Protein AF-A0A7I8WZH5-F1 (afdb_monomer_lite)

pLDDT: mean 78.17, std 16.57, range [27.33, 94.88]

Sequence (295 aa):
MSTPSTAEFYSSIATFLQCLNLTTKFEGQVPNEFQIITHAQGNDGGFIRYTYNPSEKNVTHEKLDFVDKQTGLENYRFHLALEEDKLLVGVSGYKDEEICPVFNKAFEKKYCVAQSFSEILGLDLVIIGCHVPYVIPFKLNGTKLTGYALKTENQFNCESNLAVFGDKIVFKNKGEDVCKEINWAVDHVWKASECAKDDKFKLNSKNVLLFPLNYILLRFSVERCKPPGPEVTDYLNNTYINYLYNPNASSENVTMATIQDESPNWALIGGGIGGALVLLLLLIGLAIFLIRRYK

Secondary structure (DSSP, 8-state):
-PPPPHHHHHHHHHHHHHHHTGGGGB-SS---EEEEEEEEE-TTS-EEEEEEETTTTEEEEEEE-SB-TTS--SEEEEEEEEETTEEEEEEEEEETTEEEEEBTBB--GGG-EETEEEEEETTEEEEEETT-SEEEEEETTS-BPPPEE-SSS-SS-TT-EEEEETTEEEEE-TT--S-EEEEHHHHS----EEPPTT--B---TTSEEEEEHHHHHHHH--TTSPPPPTT-HHHHHT-EEEEE--TT-----------------HHHHHHHHHHHHHHHHHHHHHHHHHHHH--

Structure (mmCIF, N/CA/C/O backbone):
data_AF-A0A7I8WZH5-F1
#
_entry.id   AF-A0A7I8WZH5-F1
#
loop_
_atom_site.group_PDB
_atom_site.id
_atom_site.type_symbol
_atom_site.label_atom_id
_atom_site.label_alt_id
_atom_site.label_comp_id
_atom_site.label_asy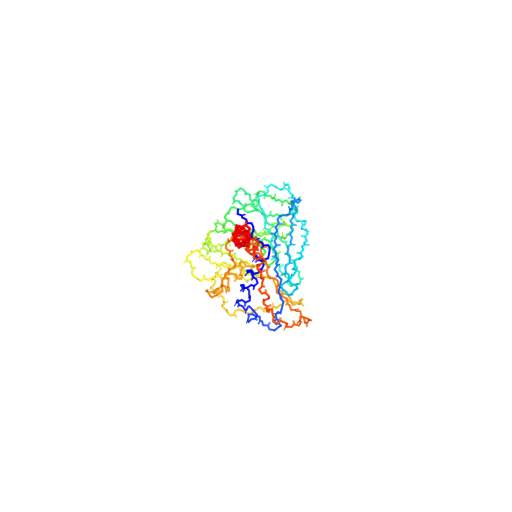m_id
_atom_site.label_entity_id
_atom_site.label_seq_id
_atom_site.pdbx_PDB_ins_code
_atom_site.Cartn_x
_atom_site.Cartn_y
_atom_site.Cartn_z
_atom_site.occupancy
_atom_site.B_iso_or_equiv
_atom_site.auth_seq_id
_atom_site.auth_comp_id
_atom_site.auth_asym_id
_atom_site.auth_atom_id
_atom_site.pdbx_PDB_model_num
ATOM 1 N N . MET A 1 1 ? 6.787 20.296 -12.061 1.00 32.28 1 MET A N 1
ATOM 2 C CA . MET A 1 1 ? 7.355 20.326 -10.697 1.00 32.28 1 MET A CA 1
ATOM 3 C C . MET A 1 1 ? 8.594 19.456 -10.710 1.00 32.28 1 MET A C 1
ATOM 5 O O . MET A 1 1 ? 8.570 18.421 -11.363 1.00 32.28 1 MET A O 1
ATOM 9 N N . SER A 1 2 ? 9.693 19.926 -10.128 1.00 30.08 2 SER A N 1
ATOM 10 C CA . SER A 1 2 ? 10.929 19.152 -10.006 1.00 30.08 2 SER A CA 1
ATOM 11 C C . SER A 1 2 ? 10.694 17.984 -9.056 1.00 30.08 2 SER A C 1
ATOM 13 O O . SER A 1 2 ? 10.245 18.196 -7.936 1.00 30.08 2 SER A O 1
ATOM 15 N N . THR A 1 3 ? 10.971 16.765 -9.511 1.00 42.78 3 THR A N 1
ATOM 16 C CA . THR A 1 3 ? 10.984 15.574 -8.660 1.00 42.78 3 THR A CA 1
ATOM 17 C C . THR A 1 3 ? 11.947 15.825 -7.492 1.00 42.78 3 THR A C 1
ATOM 19 O O . THR A 1 3 ? 13.080 16.232 -7.769 1.00 42.78 3 THR A O 1
ATOM 22 N N . PRO A 1 4 ? 11.548 15.628 -6.219 1.00 49.03 4 PRO A N 1
ATOM 23 C CA . PRO A 1 4 ? 12.490 15.694 -5.104 1.00 49.03 4 PRO A CA 1
ATOM 24 C C . PRO A 1 4 ? 13.660 14.749 -5.376 1.00 49.03 4 PRO A C 1
ATOM 26 O O . PRO A 1 4 ? 13.481 13.704 -6.017 1.00 49.03 4 PRO A O 1
ATOM 29 N N . SER A 1 5 ? 14.862 15.101 -4.917 1.00 67.00 5 SER A N 1
ATOM 30 C CA . SER A 1 5 ? 15.985 14.182 -5.067 1.00 67.00 5 SER A CA 1
ATOM 31 C C . SER A 1 5 ? 15.635 12.863 -4.371 1.00 67.00 5 SER A C 1
ATOM 33 O O . SER A 1 5 ? 14.996 12.838 -3.316 1.00 67.00 5 SER A O 1
ATOM 35 N N . THR A 1 6 ? 16.043 11.740 -4.961 1.00 71.81 6 THR A N 1
ATOM 36 C CA . THR A 1 6 ? 15.794 10.401 -4.407 1.00 71.81 6 THR A CA 1
ATOM 37 C C . THR A 1 6 ? 16.195 10.314 -2.925 1.00 71.81 6 THR A C 1
ATOM 39 O O . THR A 1 6 ? 15.526 9.653 -2.134 1.00 71.81 6 THR A O 1
ATOM 42 N N . ALA A 1 7 ? 17.251 11.037 -2.534 1.00 73.88 7 ALA A N 1
ATOM 43 C CA . ALA A 1 7 ? 17.713 11.146 -1.156 1.00 73.88 7 ALA A CA 1
ATOM 44 C C . ALA A 1 7 ? 16.724 11.893 -0.240 1.00 73.88 7 ALA A C 1
ATOM 46 O O . ALA A 1 7 ? 16.388 11.379 0.826 1.00 73.88 7 ALA A O 1
ATOM 47 N N . GLU A 1 8 ? 16.225 13.066 -0.643 1.00 78.88 8 GLU A N 1
ATOM 48 C CA . GLU A 1 8 ? 15.246 13.840 0.138 1.00 78.88 8 GLU A CA 1
ATOM 49 C C . GLU A 1 8 ? 13.941 13.066 0.339 1.00 78.88 8 GLU A C 1
ATOM 51 O O . GLU A 1 8 ? 13.408 13.028 1.450 1.00 78.88 8 GLU A O 1
ATOM 56 N N . PHE A 1 9 ? 13.458 12.397 -0.713 1.00 79.94 9 PHE A N 1
ATOM 57 C CA . PHE A 1 9 ? 12.239 11.593 -0.659 1.00 79.94 9 PHE A CA 1
ATOM 58 C C . PHE A 1 9 ? 12.334 10.474 0.391 1.00 79.94 9 PHE A C 1
ATOM 60 O O . PHE A 1 9 ? 11.509 10.403 1.308 1.00 79.94 9 PHE A O 1
ATOM 67 N N . TYR A 1 10 ? 13.366 9.626 0.309 1.00 84.19 10 TYR A N 1
ATOM 68 C CA . TYR A 1 10 ? 13.529 8.516 1.252 1.00 84.19 10 TYR A CA 1
ATOM 69 C C . TYR A 1 10 ? 13.878 8.988 2.666 1.00 84.19 10 TYR A C 1
ATOM 71 O O . TYR A 1 10 ? 13.378 8.419 3.638 1.00 84.19 10 TYR A O 1
ATOM 79 N N . SER A 1 11 ? 14.679 10.050 2.795 1.00 84.69 11 SER A N 1
ATOM 80 C CA . SER A 1 11 ? 15.028 10.646 4.089 1.00 84.69 11 SER A CA 1
ATOM 81 C C . SER A 1 11 ? 13.793 11.174 4.828 1.00 84.69 11 SER A C 1
ATOM 83 O O . SER A 1 11 ? 13.619 10.927 6.026 1.00 84.69 11 SER A O 1
ATOM 85 N N . SER A 1 12 ? 12.881 11.833 4.105 1.00 86.25 12 SER A N 1
ATOM 86 C CA . SER A 1 12 ? 11.638 12.361 4.669 1.00 86.25 12 SER A CA 1
ATOM 87 C C . SER A 1 12 ? 10.733 11.250 5.216 1.00 86.25 12 SER A C 1
ATOM 89 O O . SER A 1 12 ? 10.262 11.337 6.353 1.00 86.25 12 SER A O 1
ATOM 91 N N . ILE A 1 13 ? 10.556 10.161 4.459 1.00 88.25 13 ILE A N 1
ATOM 92 C CA . ILE A 1 13 ? 9.764 9.003 4.900 1.00 88.25 13 ILE A CA 1
ATOM 93 C C . ILE A 1 13 ? 10.424 8.312 6.098 1.00 88.25 13 ILE A C 1
ATOM 95 O O . ILE A 1 13 ? 9.743 8.014 7.079 1.00 88.25 13 ILE A O 1
ATOM 99 N N . ALA A 1 14 ? 11.740 8.082 6.060 1.00 88.94 14 ALA A N 1
ATOM 100 C CA . ALA A 1 14 ? 12.456 7.441 7.162 1.00 88.94 14 ALA A CA 1
ATOM 101 C C . ALA A 1 14 ? 12.321 8.241 8.469 1.00 88.94 14 ALA A C 1
ATOM 103 O O . ALA A 1 14 ? 11.991 7.670 9.509 1.00 88.94 14 ALA A O 1
ATOM 104 N N . THR A 1 15 ? 12.486 9.565 8.397 1.00 88.94 15 THR A N 1
ATOM 105 C CA . THR A 1 15 ? 12.314 10.474 9.542 1.00 88.94 15 THR A CA 1
ATOM 106 C C . THR A 1 15 ? 10.898 10.387 10.115 1.00 88.94 15 THR A C 1
ATOM 108 O O . THR A 1 15 ? 10.715 10.302 11.332 1.00 88.94 15 THR A O 1
ATOM 111 N N . PHE A 1 16 ? 9.884 10.363 9.247 1.00 90.44 16 PHE A N 1
ATOM 112 C CA . PHE A 1 16 ? 8.490 10.228 9.661 1.00 90.44 16 PHE A CA 1
ATOM 113 C C . PHE A 1 16 ? 8.231 8.899 10.388 1.00 90.44 16 PHE A C 1
ATOM 115 O O . PHE A 1 16 ? 7.697 8.900 11.498 1.00 90.44 16 PHE A O 1
ATOM 122 N N . LEU A 1 17 ? 8.659 7.770 9.814 1.00 90.56 17 LEU A N 1
ATOM 123 C CA . LEU A 1 17 ? 8.451 6.438 10.398 1.00 90.56 17 LEU A CA 1
ATOM 124 C C . LEU A 1 17 ? 9.164 6.263 11.744 1.00 90.56 17 LEU A C 1
ATOM 126 O O . LEU A 1 17 ? 8.606 5.662 12.663 1.00 90.56 17 LEU A O 1
ATOM 130 N N . GLN A 1 18 ? 10.372 6.815 11.880 1.00 89.25 18 GLN A N 1
ATOM 131 C CA . GLN A 1 18 ? 11.101 6.830 13.149 1.00 89.25 18 GLN A CA 1
ATOM 132 C C . GLN A 1 18 ? 10.356 7.640 14.216 1.00 89.25 18 GLN A C 1
ATOM 134 O O . GLN A 1 18 ? 10.234 7.183 15.351 1.00 89.25 18 GLN A O 1
ATOM 139 N N . CYS A 1 19 ? 9.804 8.803 13.851 1.00 91.31 19 CYS A N 1
ATOM 140 C CA . CYS A 1 19 ? 9.015 9.627 14.768 1.00 91.31 19 CYS A CA 1
ATOM 141 C C . CYS A 1 19 ? 7.756 8.905 15.270 1.00 91.31 19 CYS A C 1
ATOM 143 O O . CYS A 1 19 ? 7.446 8.971 16.460 1.00 91.31 19 CYS A O 1
ATOM 145 N N . LEU A 1 20 ? 7.052 8.184 14.387 1.00 89.50 20 LEU A N 1
ATOM 146 C CA . LEU A 1 20 ? 5.857 7.417 14.760 1.00 89.50 20 LEU A CA 1
ATOM 147 C C . LEU A 1 20 ? 6.146 6.294 15.764 1.00 89.50 20 LEU A C 1
ATOM 149 O O . LEU A 1 20 ? 5.248 5.892 16.503 1.00 89.50 20 LEU A O 1
ATOM 153 N N . ASN A 1 21 ? 7.375 5.769 15.772 1.00 86.00 21 ASN A N 1
ATOM 154 C CA . ASN A 1 21 ? 7.804 4.659 16.617 1.00 86.00 21 ASN A CA 1
ATOM 155 C C . ASN A 1 21 ? 6.825 3.463 16.593 1.00 86.00 21 ASN A C 1
ATOM 157 O O . ASN A 1 21 ? 6.368 2.960 17.630 1.00 86.00 21 ASN A O 1
ATOM 161 N N . LEU A 1 22 ? 6.505 2.997 15.377 1.00 87.56 22 LEU A N 1
ATOM 162 C CA . LEU A 1 22 ? 5.563 1.892 15.155 1.00 87.56 22 LEU A CA 1
ATOM 163 C C . LEU A 1 22 ? 6.000 0.574 15.809 1.00 87.56 22 LEU A C 1
ATOM 165 O O . LEU A 1 22 ? 5.157 -0.293 16.002 1.00 87.56 22 LEU A O 1
ATOM 169 N N . THR A 1 23 ? 7.266 0.432 16.224 1.00 82.00 23 THR A N 1
ATOM 170 C CA . THR A 1 23 ? 7.772 -0.743 16.964 1.00 82.00 23 THR A CA 1
ATOM 171 C C . THR A 1 23 ? 6.903 -1.084 18.185 1.00 82.00 23 THR A C 1
ATOM 173 O O . THR A 1 23 ? 6.644 -2.250 18.472 1.00 82.00 23 THR A O 1
ATOM 176 N N . THR A 1 24 ? 6.342 -0.065 18.844 1.00 84.19 24 THR A N 1
ATOM 177 C CA . THR A 1 24 ? 5.445 -0.210 20.003 1.00 84.19 24 THR A CA 1
ATOM 178 C C . THR A 1 24 ? 4.069 -0.790 19.660 1.00 84.19 24 THR A C 1
ATOM 180 O O . THR A 1 24 ? 3.312 -1.162 20.561 1.00 84.19 24 THR A O 1
ATOM 183 N N . LYS A 1 25 ? 3.714 -0.861 18.374 1.00 88.56 25 LYS A N 1
ATOM 184 C CA . LYS A 1 25 ? 2.461 -1.425 17.855 1.00 88.56 25 LYS A CA 1
ATOM 185 C C . LYS A 1 25 ? 2.614 -2.876 17.405 1.00 88.56 25 LYS A C 1
ATOM 187 O O . LYS A 1 25 ? 1.634 -3.460 16.965 1.00 88.56 25 LYS A O 1
ATOM 192 N N . PHE A 1 26 ? 3.788 -3.484 17.550 1.00 89.38 26 PHE A N 1
ATOM 193 C CA . PHE A 1 26 ? 3.964 -4.912 17.297 1.00 89.38 26 PHE A CA 1
ATOM 194 C C . PHE A 1 26 ? 3.854 -5.714 18.591 1.00 89.38 26 PHE A C 1
ATOM 196 O O . PHE A 1 26 ? 4.178 -5.225 19.675 1.00 89.38 26 PHE A O 1
ATOM 203 N N . GLU A 1 27 ? 3.380 -6.948 18.478 1.00 87.88 27 GLU A N 1
ATOM 204 C CA . GLU A 1 27 ? 3.399 -7.919 19.568 1.00 87.88 27 GLU A CA 1
ATOM 205 C C . GLU A 1 27 ? 4.167 -9.179 19.158 1.00 87.88 27 GLU A C 1
ATOM 207 O O . GLU A 1 27 ? 4.169 -9.578 17.994 1.00 87.88 27 GLU A O 1
ATOM 212 N N . GLY A 1 28 ? 4.835 -9.812 20.123 1.00 86.19 28 GLY A N 1
ATOM 213 C CA . GLY A 1 28 ? 5.755 -10.914 19.847 1.00 86.19 28 GLY A CA 1
ATOM 214 C C . GLY A 1 28 ? 7.114 -10.410 19.356 1.00 86.19 28 GLY A C 1
ATOM 215 O O . GLY A 1 28 ? 7.759 -9.615 20.040 1.00 86.19 28 GLY A O 1
ATOM 216 N N . GLN A 1 29 ? 7.572 -10.902 18.202 1.00 83.31 29 GLN A N 1
ATOM 217 C CA . GLN A 1 29 ? 8.842 -10.476 17.608 1.00 83.31 29 GLN A CA 1
ATOM 218 C C . GLN A 1 29 ? 8.691 -9.082 16.991 1.00 83.31 29 GLN A C 1
ATOM 220 O O . GLN A 1 29 ? 7.979 -8.897 16.006 1.00 83.31 29 GLN A O 1
ATOM 225 N N . VAL A 1 30 ? 9.357 -8.097 17.592 1.00 85.69 30 VAL A N 1
ATOM 226 C CA . VAL A 1 30 ? 9.328 -6.707 17.127 1.00 85.69 30 VAL A CA 1
ATOM 227 C C . VAL A 1 30 ? 10.289 -6.553 15.943 1.00 85.69 30 VAL A C 1
ATOM 229 O O . VAL A 1 30 ? 11.461 -6.908 16.091 1.00 85.69 30 VAL A O 1
ATOM 232 N N . PRO A 1 31 ? 9.842 -6.025 14.787 1.00 87.38 31 PRO A N 1
ATOM 233 C CA . PRO A 1 31 ? 10.725 -5.781 13.654 1.00 87.38 31 PRO A CA 1
ATOM 234 C C . PRO A 1 31 ? 11.790 -4.740 14.013 1.00 87.38 31 PRO A C 1
ATOM 236 O O . PRO A 1 31 ? 11.511 -3.752 14.696 1.00 87.38 31 PRO A O 1
ATOM 239 N N . ASN A 1 32 ? 13.008 -4.962 13.530 1.00 86.88 32 ASN A N 1
ATOM 240 C CA . ASN A 1 32 ? 14.162 -4.082 13.733 1.00 86.88 32 ASN A CA 1
ATOM 241 C C . ASN A 1 32 ? 14.675 -3.461 12.425 1.00 86.88 32 ASN A C 1
ATOM 243 O O . ASN A 1 32 ? 15.581 -2.634 12.462 1.00 86.88 32 ASN A O 1
ATOM 247 N N . GLU A 1 33 ? 14.079 -3.817 11.288 1.00 88.38 33 GLU A N 1
ATOM 248 C CA . GLU A 1 33 ? 14.412 -3.290 9.970 1.00 88.38 33 GLU A CA 1
ATOM 249 C C . GLU A 1 33 ? 13.122 -2.942 9.211 1.00 88.38 33 GLU A C 1
ATOM 251 O O . GLU A 1 33 ? 12.050 -3.506 9.455 1.00 88.38 33 GLU A O 1
ATOM 256 N N . PHE A 1 34 ? 13.208 -1.987 8.287 1.00 91.75 34 PHE A N 1
ATOM 257 C CA . PHE A 1 34 ? 12.148 -1.734 7.319 1.00 91.75 34 PHE A CA 1
ATOM 258 C C . PHE A 1 34 ? 12.737 -1.341 5.972 1.00 91.75 34 PHE A C 1
ATOM 260 O O . PHE A 1 34 ? 13.837 -0.810 5.912 1.00 91.75 34 PHE A O 1
ATOM 267 N N . GLN A 1 35 ? 11.991 -1.555 4.898 1.00 93.00 35 GLN A N 1
ATOM 268 C CA . GLN A 1 35 ? 12.338 -1.109 3.553 1.00 93.00 35 GLN A CA 1
ATOM 269 C C . GLN A 1 35 ? 11.220 -0.239 2.987 1.00 93.00 35 GLN A C 1
ATOM 271 O O . GLN A 1 35 ? 10.044 -0.436 3.305 1.00 93.00 35 GLN A O 1
ATOM 276 N N . ILE A 1 36 ? 11.588 0.717 2.136 1.00 92.00 36 ILE A N 1
ATOM 277 C CA . ILE A 1 36 ? 10.633 1.558 1.409 1.00 92.00 36 ILE A CA 1
ATOM 278 C C . ILE A 1 36 ? 10.582 1.064 -0.030 1.00 92.00 36 ILE A C 1
ATOM 280 O O . ILE A 1 36 ? 11.605 1.053 -0.710 1.00 92.00 36 ILE A O 1
ATOM 284 N N . ILE A 1 37 ? 9.397 0.677 -0.486 1.00 91.25 37 ILE A N 1
ATOM 285 C CA . ILE A 1 37 ? 9.146 0.189 -1.839 1.00 91.25 37 ILE A CA 1
ATOM 286 C C . ILE A 1 37 ? 8.312 1.236 -2.567 1.00 91.25 37 ILE A C 1
ATOM 288 O O . ILE A 1 37 ? 7.225 1.577 -2.108 1.00 91.25 37 ILE A O 1
ATOM 292 N N . THR A 1 38 ? 8.795 1.741 -3.697 1.00 88.00 38 THR A N 1
ATOM 293 C CA . THR A 1 38 ? 8.053 2.688 -4.543 1.00 88.00 38 THR A CA 1
ATOM 294 C C . THR A 1 38 ? 8.202 2.340 -6.020 1.00 88.00 38 THR A C 1
ATOM 296 O O . THR A 1 38 ? 9.042 1.518 -6.391 1.00 88.00 38 THR A O 1
ATOM 299 N N . HIS A 1 39 ? 7.382 2.950 -6.872 1.00 83.56 39 HIS A N 1
ATOM 300 C CA . HIS A 1 39 ? 7.324 2.641 -8.297 1.00 83.56 39 HIS A CA 1
ATOM 301 C C . HIS A 1 39 ? 7.347 3.916 -9.133 1.00 83.56 39 HIS A C 1
ATOM 303 O O . HIS A 1 39 ? 6.695 4.900 -8.789 1.00 83.56 39 HIS A O 1
ATOM 309 N N . ALA A 1 40 ? 8.067 3.884 -10.253 1.00 77.44 40 ALA A N 1
ATOM 310 C CA . ALA A 1 40 ? 8.042 4.955 -11.243 1.00 77.44 40 ALA A CA 1
ATOM 311 C C . ALA A 1 40 ? 8.162 4.403 -12.667 1.00 77.44 40 ALA A C 1
ATOM 313 O O . ALA A 1 40 ? 8.584 3.264 -12.881 1.00 77.44 40 ALA A O 1
ATOM 314 N N . GLN A 1 41 ? 7.810 5.226 -13.651 1.00 72.88 41 GLN A N 1
ATOM 315 C CA . GLN A 1 41 ? 8.081 4.934 -15.053 1.00 72.88 41 GLN A CA 1
ATOM 316 C C . GLN A 1 41 ? 9.557 5.228 -15.368 1.00 72.88 41 GLN A C 1
ATOM 318 O O . GLN A 1 41 ? 10.071 6.294 -15.036 1.00 72.88 41 GLN A O 1
ATOM 323 N N . GLY A 1 42 ? 10.245 4.274 -15.992 1.00 67.81 42 GLY A N 1
ATOM 324 C CA . GLY A 1 42 ? 11.624 4.408 -16.454 1.00 67.81 42 GLY A CA 1
ATOM 325 C C . GLY A 1 42 ? 11.738 5.015 -17.857 1.00 67.81 42 GLY A C 1
ATOM 326 O O . GLY A 1 42 ? 10.756 5.143 -18.587 1.00 67.81 42 GLY A O 1
ATOM 327 N N . ASN A 1 43 ? 12.971 5.332 -18.268 1.00 60.72 43 ASN A N 1
ATOM 328 C CA . ASN A 1 43 ? 13.276 5.997 -19.548 1.00 60.72 43 ASN A CA 1
ATOM 329 C C . ASN A 1 43 ? 12.914 5.177 -20.792 1.00 60.72 43 ASN A C 1
ATOM 331 O O . ASN A 1 43 ? 12.632 5.740 -21.845 1.00 60.72 43 ASN A O 1
ATOM 335 N N . ASP A 1 44 ? 12.946 3.850 -20.695 1.00 66.44 44 ASP A N 1
ATOM 336 C CA . ASP A 1 44 ? 12.515 2.978 -21.784 1.00 66.44 44 ASP A CA 1
ATOM 337 C C . ASP A 1 44 ? 10.995 2.782 -21.793 1.00 66.44 44 ASP A C 1
ATOM 339 O O . ASP A 1 44 ? 10.493 2.103 -22.677 1.00 66.44 44 ASP A O 1
ATOM 343 N N . GLY A 1 45 ? 10.253 3.361 -20.847 1.00 65.12 45 GLY A N 1
ATOM 344 C CA . GLY A 1 45 ? 8.811 3.209 -20.680 1.00 65.12 45 GLY A CA 1
ATOM 345 C C . GLY A 1 45 ? 8.396 1.965 -19.891 1.00 65.12 45 GLY A C 1
ATOM 346 O O . GLY A 1 45 ? 7.202 1.706 -19.789 1.00 65.12 45 GLY A O 1
ATOM 347 N N . GLY A 1 46 ? 9.343 1.161 -19.390 1.00 72.12 46 GLY A N 1
ATOM 348 C CA . GLY A 1 46 ? 9.053 0.097 -18.424 1.00 72.12 46 GLY A CA 1
ATOM 349 C C . GLY A 1 46 ? 8.871 0.666 -17.015 1.00 72.12 46 GLY A C 1
ATOM 350 O O . GLY A 1 46 ? 9.342 1.764 -16.728 1.00 72.12 46 GLY A O 1
ATOM 351 N N . PHE A 1 47 ? 8.207 -0.066 -16.123 1.00 77.56 47 PHE A N 1
ATOM 352 C CA . PHE A 1 47 ? 8.061 0.361 -14.729 1.00 77.56 47 PHE A CA 1
ATOM 353 C C . PHE A 1 47 ? 9.219 -0.156 -13.893 1.00 77.56 47 PHE A C 1
ATOM 355 O O . PHE A 1 47 ? 9.685 -1.274 -14.095 1.00 77.56 47 PHE A O 1
ATOM 362 N N . ILE A 1 48 ? 9.693 0.667 -12.966 1.00 77.31 48 ILE A N 1
ATOM 363 C CA . ILE A 1 48 ? 10.810 0.344 -12.091 1.00 77.31 48 ILE A CA 1
ATOM 364 C C . ILE A 1 48 ? 10.305 0.361 -10.655 1.00 77.31 48 ILE A C 1
ATOM 366 O O . ILE A 1 48 ? 9.780 1.376 -10.194 1.00 77.31 48 ILE A O 1
ATOM 370 N N . ARG A 1 49 ? 10.471 -0.764 -9.954 1.00 85.31 49 ARG A N 1
ATOM 371 C CA . ARG A 1 49 ? 10.310 -0.839 -8.503 1.00 85.31 49 ARG A CA 1
ATOM 372 C C . ARG A 1 49 ? 11.634 -0.474 -7.863 1.00 85.31 49 ARG A C 1
ATOM 374 O O . ARG A 1 49 ? 12.637 -1.134 -8.118 1.00 85.31 49 ARG A O 1
ATOM 381 N N . TYR A 1 50 ? 11.626 0.551 -7.027 1.00 85.56 50 TYR A N 1
ATOM 382 C CA . TYR A 1 50 ? 12.762 0.942 -6.207 1.00 85.56 50 TYR A CA 1
ATOM 383 C C . TYR A 1 50 ? 12.556 0.428 -4.791 1.00 85.56 50 TYR A C 1
ATOM 385 O O . TYR A 1 50 ? 11.457 0.532 -4.249 1.00 85.56 50 TYR A O 1
ATOM 393 N N . THR A 1 51 ? 13.607 -0.129 -4.199 1.00 89.31 51 THR A N 1
ATOM 394 C CA . THR A 1 51 ? 13.616 -0.554 -2.798 1.00 89.31 51 THR A CA 1
ATOM 395 C C . THR A 1 51 ? 14.769 0.129 -2.086 1.00 89.31 51 THR A C 1
ATOM 397 O O . THR A 1 51 ? 15.928 -0.074 -2.440 1.00 89.31 51 THR A O 1
ATOM 400 N N . TYR A 1 52 ? 14.452 0.957 -1.098 1.00 88.50 52 TYR A N 1
ATOM 401 C CA . TYR A 1 52 ? 15.438 1.601 -0.239 1.00 88.50 52 TYR A CA 1
ATOM 402 C C . TYR A 1 52 ? 15.599 0.811 1.058 1.00 88.50 52 TYR A C 1
ATOM 404 O O . TYR A 1 52 ? 14.606 0.575 1.756 1.00 88.50 52 TYR A O 1
ATOM 412 N N . ASN A 1 53 ? 16.842 0.443 1.382 1.00 86.62 53 ASN A N 1
ATOM 413 C CA . ASN A 1 53 ? 17.221 -0.093 2.685 1.00 86.62 53 ASN A CA 1
ATOM 414 C C . ASN A 1 53 ? 17.812 1.047 3.545 1.00 86.62 53 ASN A C 1
ATOM 416 O O . ASN A 1 53 ? 18.920 1.508 3.266 1.00 86.62 53 ASN A O 1
ATOM 420 N N . PRO A 1 54 ? 17.114 1.508 4.598 1.00 82.25 54 PRO A N 1
ATOM 421 C CA . PRO A 1 54 ? 17.605 2.539 5.507 1.00 82.25 54 PRO A CA 1
ATOM 422 C C . PRO A 1 54 ? 18.848 2.133 6.304 1.00 82.25 54 PRO A C 1
ATOM 424 O O . PRO A 1 54 ? 19.648 3.007 6.635 1.00 82.25 54 PRO A O 1
ATOM 427 N N . SER A 1 55 ? 19.014 0.844 6.613 1.00 82.06 55 SER A N 1
ATOM 428 C CA . SER A 1 55 ? 20.161 0.325 7.367 1.00 82.06 55 SER A CA 1
ATOM 429 C C . SER A 1 55 ? 21.429 0.359 6.516 1.00 82.06 55 SER A C 1
ATOM 431 O O . SER A 1 55 ? 22.458 0.869 6.948 1.00 82.06 55 SER A O 1
ATOM 433 N N . GLU A 1 56 ? 21.338 -0.115 5.272 1.00 82.62 56 GLU A N 1
ATOM 434 C CA . GLU A 1 56 ? 22.462 -0.127 4.322 1.00 82.62 56 GLU A CA 1
ATOM 435 C C . GLU A 1 56 ? 22.627 1.198 3.558 1.00 82.62 56 GLU A C 1
ATOM 437 O O . GLU A 1 56 ? 23.617 1.392 2.853 1.00 82.62 56 GLU A O 1
ATOM 442 N N . LYS A 1 57 ? 21.656 2.114 3.683 1.00 83.75 57 LYS A N 1
ATOM 443 C CA . LYS A 1 57 ? 21.565 3.393 2.957 1.00 83.75 57 LYS A CA 1
ATOM 444 C C . LYS A 1 57 ? 21.739 3.234 1.445 1.00 83.75 57 LYS A C 1
ATOM 446 O O . LYS A 1 57 ? 22.372 4.062 0.790 1.00 83.75 57 LYS A O 1
ATOM 451 N N . ASN A 1 58 ? 21.171 2.172 0.882 1.00 84.94 58 ASN A N 1
ATOM 452 C CA . ASN A 1 58 ? 21.249 1.874 -0.542 1.00 84.94 58 ASN A CA 1
ATOM 453 C C . ASN A 1 58 ? 19.855 1.791 -1.177 1.00 84.94 58 ASN A C 1
ATOM 455 O O . ASN A 1 58 ? 18.841 1.582 -0.511 1.00 84.94 58 ASN A O 1
ATOM 459 N N . VAL A 1 59 ? 19.814 1.997 -2.493 1.00 85.56 59 VAL A N 1
ATOM 460 C CA . VAL A 1 59 ? 18.608 1.844 -3.309 1.00 85.56 59 VAL A CA 1
ATOM 461 C C . VAL A 1 59 ? 18.881 0.757 -4.332 1.00 85.56 59 VAL A C 1
ATOM 463 O O . VAL A 1 59 ? 19.782 0.887 -5.162 1.00 85.56 59 VAL A O 1
ATOM 466 N N . THR A 1 60 ? 18.082 -0.299 -4.298 1.00 88.81 60 THR A N 1
ATOM 467 C CA . THR A 1 60 ? 18.020 -1.288 -5.371 1.00 88.81 60 THR A CA 1
ATOM 468 C C . THR A 1 60 ? 16.850 -0.971 -6.289 1.00 88.81 60 THR A C 1
ATOM 470 O O . THR A 1 60 ? 15.920 -0.243 -5.927 1.00 88.81 60 THR A O 1
ATOM 473 N N . HIS A 1 61 ? 16.916 -1.478 -7.514 1.00 87.12 61 HIS A N 1
ATOM 474 C CA . HIS A 1 61 ? 15.844 -1.310 -8.475 1.00 87.12 61 HIS A CA 1
ATOM 475 C C . HIS A 1 61 ? 15.663 -2.569 -9.313 1.00 87.12 61 HIS A C 1
ATOM 477 O O . HIS A 1 61 ? 16.622 -3.278 -9.611 1.00 87.12 61 HIS A O 1
ATOM 483 N N . GLU A 1 62 ? 14.431 -2.812 -9.734 1.00 87.44 62 GLU A N 1
ATOM 484 C CA . GLU A 1 62 ? 14.093 -3.878 -10.668 1.00 87.44 62 GLU A CA 1
ATOM 485 C C . GLU A 1 62 ? 13.068 -3.389 -11.689 1.00 87.44 62 GLU A C 1
ATOM 487 O O . GLU A 1 62 ? 12.216 -2.550 -11.387 1.00 87.44 62 GLU A O 1
ATOM 492 N N . LYS A 1 63 ? 13.149 -3.917 -12.911 1.00 84.69 63 LYS A N 1
ATOM 493 C CA . LYS A 1 63 ? 12.142 -3.656 -13.939 1.00 84.69 63 LYS A CA 1
ATOM 494 C C . LYS A 1 63 ? 10.960 -4.597 -13.753 1.00 84.69 63 LYS A C 1
ATOM 496 O O . LYS A 1 63 ? 11.142 -5.804 -13.622 1.00 84.69 63 LYS A O 1
ATOM 501 N N . LEU A 1 64 ? 9.763 -4.035 -13.799 1.00 81.12 64 LEU A N 1
ATOM 502 C CA . LEU A 1 64 ? 8.502 -4.747 -13.706 1.00 81.12 64 LEU A CA 1
ATOM 503 C C . LEU A 1 64 ? 7.929 -5.009 -15.100 1.00 81.12 64 LEU A C 1
ATOM 505 O O . LEU A 1 64 ? 7.861 -4.101 -15.929 1.00 81.12 64 LEU A O 1
ATOM 509 N N . ASP A 1 65 ? 7.461 -6.236 -15.329 1.00 82.56 65 ASP A N 1
ATOM 510 C CA . ASP A 1 65 ? 6.845 -6.664 -16.591 1.00 82.56 65 ASP A CA 1
ATOM 511 C C . ASP A 1 65 ? 5.355 -7.010 -16.416 1.00 82.56 65 ASP A C 1
ATOM 513 O O . ASP A 1 65 ? 4.903 -8.128 -16.663 1.00 82.56 65 ASP A O 1
ATOM 517 N N . PHE A 1 66 ? 4.578 -6.037 -15.941 1.00 77.25 66 PHE A N 1
ATOM 518 C CA . PHE A 1 66 ? 3.157 -6.226 -15.617 1.00 77.25 66 PHE A CA 1
ATOM 519 C C . PHE A 1 66 ? 2.192 -5.467 -16.537 1.00 77.25 66 PHE A C 1
ATOM 521 O O . PHE A 1 66 ? 0.987 -5.715 -16.495 1.00 77.25 66 PHE A O 1
ATOM 528 N N . VAL A 1 67 ? 2.696 -4.561 -17.379 1.00 74.88 67 VAL A N 1
ATOM 529 C CA . VAL A 1 67 ? 1.886 -3.721 -18.275 1.00 74.88 67 VAL A CA 1
ATOM 530 C C . VAL A 1 67 ? 2.565 -3.542 -19.624 1.00 74.88 67 VAL A C 1
ATOM 532 O O . VAL A 1 67 ? 3.792 -3.498 -19.701 1.00 74.88 67 VAL A O 1
ATOM 535 N N . ASP A 1 68 ? 1.768 -3.435 -20.686 1.00 69.94 68 ASP A N 1
ATOM 536 C CA . ASP A 1 68 ? 2.263 -3.056 -22.005 1.00 69.94 68 ASP A CA 1
ATOM 537 C C . ASP A 1 68 ? 2.309 -1.525 -22.110 1.00 69.94 68 ASP A C 1
ATOM 539 O O . ASP A 1 68 ? 1.466 -0.815 -21.563 1.00 69.94 68 ASP A O 1
ATOM 543 N N . LYS A 1 69 ? 3.269 -0.988 -22.856 1.00 64.75 69 LYS A N 1
ATOM 544 C CA . LYS A 1 69 ? 3.370 0.456 -23.107 1.00 64.75 69 LYS A CA 1
ATOM 545 C C . LYS A 1 69 ? 2.209 0.967 -23.967 1.00 64.75 69 LYS A C 1
ATOM 547 O O . LYS A 1 69 ? 1.962 2.167 -23.996 1.00 64.75 69 LYS A O 1
ATOM 552 N N . GLN A 1 70 ? 1.500 0.072 -24.660 1.00 67.38 70 GLN A N 1
ATOM 553 C CA . GLN A 1 70 ? 0.459 0.409 -25.637 1.00 67.38 70 GLN A CA 1
ATOM 554 C C . GLN A 1 70 ? -0.981 0.379 -25.106 1.00 67.38 70 GLN A C 1
ATOM 556 O O . GLN A 1 70 ? -1.906 0.549 -25.898 1.00 67.38 70 GLN A O 1
ATOM 561 N N . THR A 1 71 ? -1.226 0.195 -23.802 1.00 74.12 71 THR A N 1
ATOM 562 C CA . THR A 1 71 ? -2.623 0.149 -23.312 1.00 74.12 71 THR A CA 1
ATOM 563 C C . THR A 1 71 ? -3.377 1.468 -23.550 1.00 74.12 71 THR A C 1
ATOM 565 O O . THR A 1 71 ? -4.599 1.477 -23.686 1.00 74.12 71 THR A O 1
ATOM 568 N N . GLY A 1 72 ? -2.659 2.593 -23.628 1.00 78.69 72 GLY A N 1
ATOM 569 C CA . GLY A 1 72 ? -3.257 3.922 -23.738 1.00 78.69 72 GLY A CA 1
ATOM 570 C C . GLY A 1 72 ? -3.951 4.378 -22.451 1.00 78.69 72 GLY A C 1
ATOM 571 O O . GLY A 1 72 ? -4.932 5.116 -22.547 1.00 78.69 72 GLY A O 1
ATOM 572 N N . LEU A 1 73 ? -3.504 3.880 -21.291 1.00 84.50 73 LEU A N 1
ATOM 573 C CA . LEU A 1 73 ? -3.759 4.460 -19.968 1.00 84.50 73 LEU A CA 1
ATOM 574 C C . LEU A 1 73 ? -2.798 5.637 -19.730 1.00 84.50 73 LEU A C 1
ATOM 576 O O . LEU A 1 73 ? -1.659 5.618 -20.199 1.00 84.50 73 LEU A O 1
ATOM 580 N N . GLU A 1 74 ? -3.260 6.652 -19.008 1.00 85.31 74 GLU A N 1
ATOM 581 C CA . GLU A 1 74 ? -2.540 7.906 -18.751 1.00 85.31 74 GLU A CA 1
ATOM 582 C C . GLU A 1 74 ? -1.505 7.761 -17.628 1.00 85.31 74 GLU A C 1
ATOM 584 O O . GLU A 1 74 ? -0.428 8.350 -17.682 1.00 85.31 74 GLU A O 1
ATOM 589 N N . ASN A 1 75 ? -1.817 6.947 -16.620 1.00 83.00 75 ASN A N 1
ATOM 590 C CA . ASN A 1 75 ? -0.913 6.584 -15.534 1.00 83.00 75 ASN A CA 1
ATOM 591 C C . ASN A 1 75 ? -1.217 5.165 -15.031 1.00 83.00 75 ASN A C 1
ATOM 593 O O . ASN A 1 75 ? -2.217 4.553 -15.418 1.00 83.00 75 ASN A O 1
ATOM 597 N N . TYR A 1 76 ? -0.341 4.647 -14.168 1.00 85.00 76 TYR A N 1
ATOM 598 C CA . TYR A 1 76 ? -0.465 3.316 -13.583 1.00 85.00 76 TYR A CA 1
ATOM 599 C C . TYR A 1 76 ? -0.164 3.349 -12.089 1.00 85.00 76 TYR A C 1
ATOM 601 O O . TYR A 1 76 ? 0.690 4.108 -11.628 1.00 85.00 76 TYR A O 1
ATOM 609 N N . ARG A 1 77 ? -0.833 2.461 -11.355 1.00 87.94 77 ARG A N 1
ATOM 610 C CA . ARG A 1 77 ? -0.618 2.195 -9.936 1.00 87.94 77 ARG A C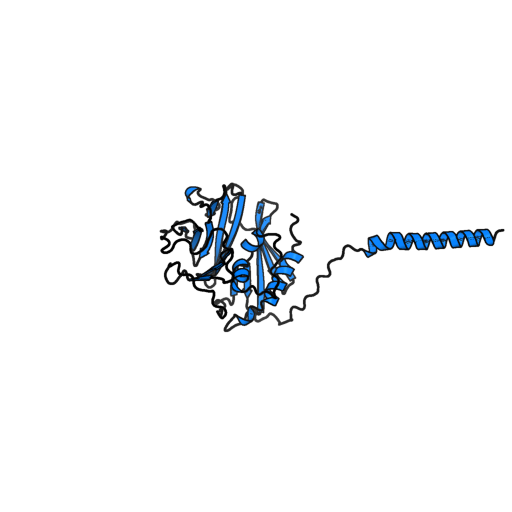A 1
ATOM 611 C C . ARG A 1 77 ? -0.399 0.703 -9.724 1.00 87.94 77 ARG A C 1
ATOM 613 O O . ARG A 1 77 ? -1.184 -0.120 -10.203 1.00 87.94 77 ARG A O 1
ATOM 620 N N . PHE A 1 78 ? 0.659 0.374 -8.988 1.00 89.31 78 PHE A N 1
ATOM 621 C CA . PHE A 1 78 ? 0.927 -0.986 -8.530 1.00 89.31 78 PHE A CA 1
ATOM 622 C C . PHE A 1 78 ? 0.374 -1.177 -7.125 1.00 89.31 78 PHE A C 1
ATOM 624 O O . PHE A 1 78 ? 0.685 -0.414 -6.205 1.00 89.31 78 PHE A O 1
ATOM 631 N N . HIS A 1 79 ? -0.425 -2.224 -6.978 1.00 91.94 79 HIS A N 1
ATOM 632 C CA . HIS A 1 79 ? -1.040 -2.638 -5.725 1.00 91.94 79 HIS A CA 1
ATOM 633 C C . HIS A 1 79 ? -0.218 -3.780 -5.150 1.00 91.94 79 HIS A C 1
ATOM 635 O O . HIS A 1 79 ? -0.007 -4.777 -5.846 1.00 91.94 79 HIS A O 1
ATOM 641 N N . LEU A 1 80 ? 0.277 -3.634 -3.921 1.00 92.56 80 LEU A N 1
ATOM 642 C CA . LEU A 1 80 ? 1.051 -4.669 -3.238 1.00 92.56 80 LEU A CA 1
ATOM 643 C C . LEU A 1 80 ? 0.363 -5.071 -1.937 1.00 92.56 80 LEU A C 1
ATOM 645 O O . LEU A 1 80 ? 0.010 -4.221 -1.124 1.00 92.56 80 LEU A O 1
ATOM 649 N N . ALA A 1 81 ? 0.257 -6.377 -1.711 1.00 92.38 81 ALA A N 1
ATOM 650 C CA . ALA A 1 81 ? -0.196 -6.942 -0.446 1.00 92.38 81 ALA A CA 1
ATOM 651 C C . ALA A 1 81 ? 0.624 -8.187 -0.094 1.00 92.38 81 ALA A C 1
ATOM 653 O O . ALA A 1 81 ? 1.208 -8.830 -0.969 1.00 92.38 81 ALA A O 1
ATOM 654 N N . LEU A 1 82 ? 0.673 -8.527 1.191 1.00 90.38 82 LEU A N 1
ATOM 655 C CA . LEU A 1 82 ? 1.228 -9.791 1.667 1.00 90.38 82 LEU A CA 1
ATOM 656 C C . LEU A 1 82 ? 0.092 -10.646 2.214 1.00 90.38 82 LEU A C 1
ATOM 658 O O . LEU A 1 82 ? -0.567 -10.239 3.166 1.00 90.38 82 LEU A O 1
ATOM 662 N N . GLU A 1 83 ? -0.091 -11.825 1.626 1.00 87.12 83 GLU A N 1
ATOM 663 C CA . GLU A 1 83 ? -0.954 -12.870 2.174 1.00 87.12 83 GLU A CA 1
ATOM 664 C C . GLU A 1 83 ? -0.066 -13.990 2.697 1.00 87.12 83 GLU A C 1
ATOM 666 O O . GLU A 1 83 ? 0.648 -14.623 1.909 1.00 87.12 83 GLU A O 1
ATOM 671 N N . GLU A 1 84 ? -0.088 -14.209 4.013 1.00 84.00 84 GLU A N 1
ATOM 672 C CA . GLU A 1 84 ? 0.898 -15.039 4.706 1.00 84.00 84 GLU A CA 1
ATOM 673 C C . GLU A 1 84 ? 2.308 -14.693 4.201 1.00 84.00 84 GLU A C 1
ATOM 675 O O . GLU A 1 84 ? 2.800 -13.595 4.435 1.00 84.00 84 GLU A O 1
ATOM 680 N N . ASP A 1 85 ? 2.919 -15.583 3.425 1.00 84.12 85 ASP A N 1
ATOM 681 C CA . ASP A 1 85 ? 4.287 -15.508 2.928 1.00 84.12 85 ASP A CA 1
ATOM 682 C C . ASP A 1 85 ? 4.411 -15.144 1.439 1.00 84.12 85 ASP A C 1
ATOM 684 O O . ASP A 1 85 ? 5.515 -15.210 0.871 1.00 84.12 85 ASP A O 1
ATOM 688 N N . LYS A 1 86 ? 3.293 -14.812 0.784 1.00 88.81 86 LYS A N 1
ATOM 689 C CA . LYS A 1 86 ? 3.202 -14.559 -0.654 1.00 88.81 86 LYS A CA 1
ATOM 690 C C . LYS A 1 86 ? 2.966 -13.077 -0.937 1.00 88.81 86 LYS A C 1
ATOM 692 O O . LYS A 1 86 ? 1.968 -12.502 -0.514 1.00 88.81 86 LYS A O 1
ATOM 697 N N . LEU A 1 87 ? 3.854 -12.488 -1.741 1.00 90.00 87 LEU A N 1
ATOM 698 C CA . LEU A 1 87 ? 3.639 -11.161 -2.313 1.00 90.00 87 LEU A CA 1
ATOM 699 C C . LEU A 1 87 ? 2.582 -11.236 -3.415 1.00 90.00 87 LEU A C 1
ATOM 701 O O . LEU A 1 87 ? 2.756 -11.927 -4.422 1.00 90.00 87 LEU A O 1
ATOM 705 N N . LEU A 1 88 ? 1.491 -10.514 -3.205 1.00 92.50 88 LEU A N 1
ATOM 706 C CA . LEU A 1 88 ? 0.442 -10.287 -4.180 1.00 92.50 88 LEU A CA 1
ATOM 707 C C . LEU A 1 88 ? 0.720 -8.979 -4.914 1.00 92.50 88 LEU A C 1
ATOM 709 O O . LEU A 1 88 ? 1.117 -7.986 -4.304 1.00 92.50 88 LEU A O 1
ATOM 713 N N . VAL A 1 89 ? 0.502 -8.997 -6.228 1.00 91.19 89 VAL A N 1
ATOM 714 C CA . VAL A 1 89 ? 0.686 -7.837 -7.099 1.00 91.19 89 VAL A CA 1
ATOM 715 C C . VAL A 1 89 ? -0.558 -7.671 -7.957 1.00 91.19 89 VAL A C 1
ATOM 717 O O . VAL A 1 89 ? -1.020 -8.624 -8.586 1.00 91.19 89 VAL A O 1
ATOM 720 N N . GLY A 1 90 ? -1.084 -6.455 -7.979 1.00 91.88 90 GLY A N 1
ATOM 721 C CA . GLY A 1 90 ? -2.195 -6.034 -8.815 1.00 91.88 90 GLY A CA 1
ATOM 722 C C . GLY A 1 90 ? -1.834 -4.750 -9.544 1.00 91.88 90 GLY A C 1
ATOM 723 O O . GLY A 1 90 ? -0.911 -4.033 -9.150 1.00 91.88 90 GLY A O 1
ATOM 724 N N . VAL A 1 91 ? -2.568 -4.447 -10.610 1.00 92.06 91 VAL A N 1
ATOM 725 C CA . VAL A 1 91 ? -2.339 -3.236 -11.396 1.00 92.06 91 VAL A CA 1
ATOM 726 C C . VAL A 1 91 ? -3.661 -2.567 -11.729 1.00 92.06 91 VAL A C 1
ATOM 728 O O . VAL A 1 91 ? -4.630 -3.221 -12.114 1.00 92.06 91 VAL A O 1
ATOM 731 N N . SER A 1 92 ? -3.683 -1.245 -11.618 1.00 92.44 92 SER A N 1
ATOM 732 C CA . SER A 1 92 ? -4.707 -0.409 -12.236 1.00 92.44 92 SER A CA 1
ATOM 733 C C . SER A 1 92 ? -4.053 0.760 -12.956 1.00 92.44 92 SER A C 1
ATOM 735 O O . SER A 1 92 ? -2.888 1.078 -12.721 1.00 92.44 92 SER A O 1
ATOM 737 N N . GLY A 1 93 ? -4.810 1.437 -13.804 1.00 90.44 93 GLY A N 1
ATOM 738 C CA . GLY A 1 93 ? -4.403 2.719 -14.356 1.00 90.44 93 GLY A CA 1
ATOM 739 C C . GLY A 1 93 ? -5.585 3.641 -14.563 1.00 90.44 93 GLY A C 1
ATOM 740 O O . GLY A 1 93 ? -6.729 3.256 -14.332 1.00 90.44 93 GLY A O 1
ATOM 741 N N . TYR A 1 94 ? -5.282 4.863 -14.964 1.00 88.81 94 TYR A N 1
ATOM 742 C CA . TYR A 1 94 ? -6.263 5.922 -15.156 1.00 88.81 94 TYR A CA 1
ATOM 743 C C . TYR A 1 94 ? -6.472 6.208 -16.639 1.00 88.81 94 TYR A C 1
ATOM 745 O O . TYR A 1 94 ? -5.507 6.206 -17.409 1.00 88.81 94 TYR A O 1
ATOM 753 N N . LYS A 1 95 ? -7.721 6.438 -17.041 1.00 89.81 95 LYS A N 1
ATOM 754 C CA . LYS A 1 95 ? -8.083 6.861 -18.396 1.00 89.81 95 LYS A CA 1
ATOM 755 C C . LYS A 1 95 ? -9.458 7.501 -18.408 1.00 89.81 95 LYS A C 1
ATOM 757 O O . LYS A 1 95 ? -10.380 6.922 -17.848 1.00 89.81 95 LYS A O 1
ATOM 762 N N . ASP A 1 96 ? -9.607 8.619 -19.115 1.00 89.31 96 ASP A N 1
ATOM 763 C CA . ASP A 1 96 ? -10.908 9.279 -19.309 1.00 89.31 96 ASP A CA 1
ATOM 764 C C . ASP A 1 96 ? -11.637 9.558 -17.968 1.00 89.31 96 ASP A C 1
ATOM 766 O O . ASP A 1 96 ? -12.847 9.384 -17.871 1.00 89.31 96 ASP A O 1
ATOM 770 N N . GLU A 1 97 ? -10.910 9.948 -16.915 1.00 87.94 97 GLU A N 1
ATOM 771 C CA . GLU A 1 97 ? -11.439 10.134 -15.546 1.00 87.94 97 GLU A CA 1
ATOM 772 C C . GLU A 1 97 ? -11.864 8.865 -14.784 1.00 87.94 97 GLU A C 1
ATOM 774 O O . GLU A 1 97 ? -12.395 8.934 -13.670 1.00 87.94 97 GLU A O 1
ATOM 779 N N . GLU A 1 98 ? -11.553 7.692 -15.328 1.00 91.31 98 GLU A N 1
ATOM 780 C CA . GLU A 1 98 ? -11.899 6.397 -14.757 1.00 91.31 98 GLU A CA 1
ATOM 781 C C . GLU A 1 98 ? -10.661 5.618 -14.308 1.00 91.31 98 GLU A C 1
ATOM 783 O O .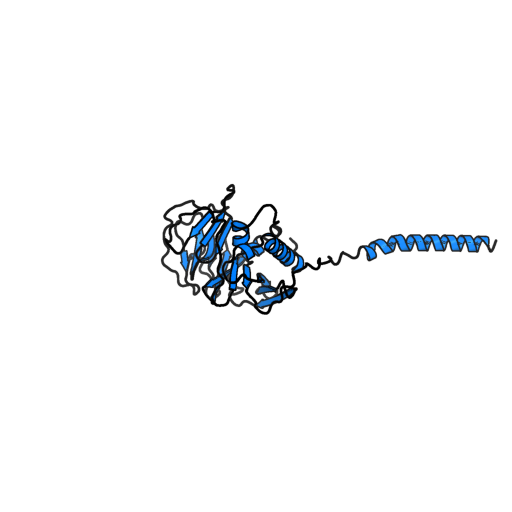 GLU A 1 98 ? -9.592 5.679 -14.919 1.00 91.31 98 GLU A O 1
ATOM 788 N N . ILE A 1 99 ? -10.819 4.829 -13.243 1.00 91.38 99 ILE A N 1
ATOM 789 C CA . ILE A 1 99 ? -9.824 3.832 -12.848 1.00 91.38 99 ILE A CA 1
ATOM 790 C C . ILE A 1 99 ? -10.168 2.509 -13.520 1.00 91.38 99 ILE A C 1
ATOM 792 O O . ILE A 1 99 ? -11.277 1.994 -13.385 1.00 91.38 99 ILE A O 1
ATOM 796 N N . CYS A 1 100 ? -9.192 1.953 -14.226 1.00 93.12 100 CYS A N 1
ATOM 797 C CA . CYS A 1 100 ? -9.290 0.724 -14.992 1.00 93.12 100 CYS A CA 1
ATOM 798 C C . CYS A 1 100 ? -8.389 -0.352 -14.371 1.00 93.12 100 CYS A C 1
ATOM 800 O O . CYS A 1 100 ? -7.180 -0.127 -14.239 1.00 93.12 100 CYS A O 1
ATOM 802 N N . PRO A 1 101 ? -8.914 -1.538 -14.025 1.00 94.19 101 PRO A N 1
ATOM 803 C CA . PRO A 1 101 ? -8.073 -2.649 -13.606 1.00 94.19 101 PRO A CA 1
ATOM 804 C C . PRO A 1 101 ? -7.306 -3.195 -14.818 1.00 94.19 101 PRO A C 1
ATOM 806 O O . PRO A 1 101 ? -7.846 -3.270 -15.926 1.00 94.19 101 PRO A O 1
ATOM 809 N N . VAL A 1 102 ? -6.051 -3.590 -14.616 1.00 92.44 102 VAL A N 1
ATOM 810 C CA . VAL A 1 102 ? -5.191 -4.123 -15.678 1.00 92.44 102 VAL A CA 1
ATOM 811 C C . VAL A 1 102 ? -4.881 -5.584 -15.389 1.00 92.44 102 VAL A C 1
ATOM 813 O O . VAL A 1 102 ? -4.341 -5.927 -14.339 1.00 92.44 102 VAL A O 1
ATOM 816 N N . PHE A 1 103 ? -5.187 -6.447 -16.353 1.00 90.94 103 PHE A N 1
ATOM 817 C CA . PHE A 1 103 ? -4.940 -7.881 -16.283 1.00 90.94 103 PHE A CA 1
ATOM 818 C C . PHE A 1 103 ? -4.278 -8.350 -17.568 1.00 90.94 103 PHE A C 1
ATOM 820 O O . PHE A 1 103 ? -4.647 -7.922 -18.659 1.00 90.94 103 PHE A O 1
ATOM 827 N N . ASN A 1 104 ? -3.292 -9.241 -17.450 1.00 87.19 104 ASN A N 1
ATOM 828 C CA . ASN A 1 104 ? -2.547 -9.753 -18.605 1.00 87.19 104 ASN A CA 1
ATOM 829 C C . ASN A 1 104 ? -2.040 -8.623 -19.523 1.00 87.19 104 ASN A C 1
ATOM 831 O O . ASN A 1 104 ? -2.109 -8.726 -20.744 1.00 87.19 104 ASN A O 1
ATOM 835 N N . LYS A 1 105 ? -1.548 -7.532 -18.914 1.00 86.81 105 LYS A N 1
ATOM 836 C CA . LYS A 1 105 ? -1.010 -6.338 -19.583 1.00 86.81 105 LYS A CA 1
ATOM 837 C C . LYS A 1 105 ? -2.020 -5.507 -20.396 1.00 86.81 105 LYS A C 1
ATOM 839 O O . LYS A 1 105 ? -1.597 -4.583 -21.082 1.00 86.81 105 LYS A O 1
ATOM 844 N N . ALA A 1 106 ? -3.324 -5.775 -20.290 1.00 87.44 106 ALA A N 1
ATOM 845 C CA . ALA A 1 106 ? -4.393 -5.032 -20.963 1.00 87.44 106 ALA A CA 1
ATOM 846 C C . ALA A 1 106 ? -5.538 -4.673 -19.997 1.00 87.44 106 ALA A C 1
ATOM 848 O O . ALA A 1 106 ? -5.620 -5.200 -18.889 1.00 87.44 106 ALA A O 1
ATOM 849 N N . PHE A 1 107 ? -6.439 -3.781 -20.412 1.00 89.94 107 PHE A N 1
ATOM 850 C CA . PHE A 1 107 ? -7.673 -3.491 -19.677 1.00 89.94 107 PHE A CA 1
ATOM 851 C C . PHE A 1 107 ? -8.884 -3.552 -20.608 1.00 89.94 107 PHE A C 1
ATOM 853 O O . PHE A 1 107 ? -8.774 -3.364 -21.821 1.00 89.94 107 PHE A O 1
ATOM 860 N N . GLU A 1 108 ? -10.057 -3.785 -20.029 1.00 89.94 108 GLU A N 1
ATOM 861 C CA . GLU A 1 108 ? -11.326 -3.708 -20.743 1.00 89.94 108 GLU A CA 1
ATOM 862 C C . GLU A 1 108 ? -12.091 -2.467 -20.284 1.00 89.94 108 GLU A C 1
ATOM 864 O O . GLU A 1 108 ? -12.407 -2.342 -19.101 1.00 89.94 108 GLU A O 1
ATOM 869 N N . LYS A 1 109 ? -12.452 -1.574 -21.219 1.00 90.12 109 LYS A N 1
ATOM 870 C CA . LYS A 1 109 ? -13.143 -0.309 -20.894 1.00 90.12 109 LYS A CA 1
ATOM 871 C C . LYS A 1 109 ? -14.425 -0.508 -20.075 1.00 90.12 109 LYS A C 1
ATOM 873 O O . LYS A 1 109 ? -14.747 0.308 -19.228 1.00 90.12 109 LYS A O 1
ATOM 878 N N . LYS A 1 110 ? -15.123 -1.635 -20.255 1.00 90.56 110 LYS A N 1
ATOM 879 C CA . LYS A 1 110 ? -16.342 -1.982 -19.498 1.00 90.56 110 LYS A CA 1
ATOM 880 C C . LYS A 1 110 ? -16.124 -2.171 -17.985 1.00 90.56 110 LYS A C 1
ATOM 882 O O . LYS A 1 110 ? -17.102 -2.307 -17.256 1.00 90.56 110 LYS A O 1
ATOM 887 N N . TYR A 1 111 ? -14.873 -2.286 -17.537 1.00 90.88 111 TYR A N 1
ATOM 888 C CA . TYR A 1 111 ? -14.501 -2.406 -16.125 1.00 90.88 111 TYR A CA 1
ATOM 889 C C . TYR A 1 111 ? -13.875 -1.132 -15.559 1.00 90.88 111 TYR A C 1
ATOM 891 O O . TYR A 1 111 ? -13.539 -1.116 -14.379 1.00 90.88 111 TYR A O 1
ATOM 899 N N . CYS A 1 112 ? -13.702 -0.095 -16.378 1.00 92.00 112 CYS A N 1
ATOM 900 C CA . CYS A 1 112 ? -13.285 1.211 -15.902 1.00 92.00 112 CYS A CA 1
ATOM 901 C C . CYS A 1 112 ? -14.443 1.875 -15.156 1.00 92.00 112 CYS A C 1
ATOM 903 O O . CYS A 1 112 ? -15.603 1.739 -15.552 1.00 92.00 112 CYS A O 1
ATOM 905 N N . VAL A 1 113 ? -14.133 2.529 -14.037 1.00 90.50 113 VAL A N 1
ATOM 906 C CA . VAL A 1 113 ? -15.144 3.153 -13.181 1.00 90.50 113 VAL A CA 1
ATOM 907 C C . VAL A 1 113 ? -14.667 4.524 -12.711 1.00 90.50 113 VAL A C 1
ATOM 909 O O . VAL A 1 113 ? -13.609 4.648 -12.085 1.00 90.50 113 VAL A O 1
ATOM 912 N N . ALA A 1 114 ? -15.465 5.556 -12.982 1.00 89.00 114 ALA A N 1
ATOM 913 C CA . ALA A 1 114 ? -15.249 6.900 -12.455 1.00 89.00 114 ALA A CA 1
ATOM 914 C C . ALA A 1 114 ? -15.394 6.938 -10.926 1.00 89.00 114 ALA A C 1
ATOM 916 O O . ALA A 1 114 ? -16.128 6.143 -10.338 1.00 89.00 114 ALA A O 1
ATOM 917 N N . GLN A 1 115 ? -14.723 7.901 -10.285 1.00 85.94 115 GLN A N 1
ATOM 918 C CA . GLN A 1 115 ? -14.883 8.179 -8.847 1.00 85.94 115 GLN A CA 1
ATOM 919 C C . GLN A 1 115 ? -14.690 6.926 -7.968 1.00 85.94 115 GLN A C 1
ATOM 921 O O . GLN A 1 115 ? -15.426 6.659 -7.010 1.00 85.94 115 GLN A O 1
ATOM 926 N N . SER A 1 116 ? -13.691 6.127 -8.334 1.00 87.00 116 SER A N 1
ATOM 927 C CA . SER A 1 116 ? -13.356 4.868 -7.685 1.00 87.00 116 SER A CA 1
ATOM 928 C C . SER A 1 116 ? -11.864 4.768 -7.399 1.00 87.00 116 SER A C 1
ATOM 930 O O . SER A 1 116 ? -11.064 5.565 -7.886 1.00 87.00 116 SER A O 1
ATOM 932 N N . PHE A 1 117 ? -11.491 3.781 -6.597 1.00 87.12 117 PHE A N 1
ATOM 933 C CA . PHE A 1 117 ? -10.118 3.346 -6.430 1.00 87.12 117 PHE A CA 1
ATOM 934 C C . PHE A 1 117 ? -10.042 1.827 -6.581 1.00 87.12 117 PHE A C 1
ATOM 936 O O . PHE A 1 117 ? -11.029 1.109 -6.409 1.00 87.12 117 PHE A O 1
ATOM 943 N N . SER A 1 118 ? -8.850 1.345 -6.914 1.00 90.62 118 SER A N 1
ATOM 944 C CA . SER A 1 118 ? -8.518 -0.078 -6.918 1.00 90.62 118 SER A CA 1
ATOM 945 C C . SER A 1 118 ? -7.498 -0.369 -5.832 1.00 90.62 118 SER A C 1
ATOM 947 O O . SER A 1 118 ? -6.608 0.455 -5.610 1.00 90.62 118 SER A O 1
ATOM 949 N N . GLU A 1 119 ? -7.628 -1.517 -5.176 1.00 92.25 119 GLU A N 1
ATOM 950 C CA . GLU A 1 119 ? -6.657 -2.004 -4.197 1.00 92.25 119 GLU A CA 1
ATOM 951 C C . GLU A 1 119 ? -6.778 -3.524 -4.012 1.00 92.25 119 GLU A C 1
ATOM 953 O O . GLU A 1 119 ? -7.804 -4.111 -4.369 1.00 92.25 119 GLU A O 1
ATOM 958 N N . ILE A 1 120 ? -5.738 -4.169 -3.476 1.00 93.00 120 ILE A N 1
ATOM 959 C CA . ILE A 1 120 ? -5.819 -5.582 -3.081 1.00 93.00 120 ILE A CA 1
ATOM 960 C C . ILE A 1 120 ? -6.446 -5.681 -1.692 1.00 93.00 120 ILE A C 1
ATOM 962 O O . ILE A 1 120 ? -5.926 -5.122 -0.729 1.00 93.00 120 ILE A O 1
ATOM 966 N N . LEU A 1 121 ? -7.549 -6.421 -1.599 1.00 88.81 121 LEU A N 1
ATOM 967 C CA . LEU A 1 121 ? -8.271 -6.686 -0.360 1.00 88.81 121 LEU A CA 1
ATOM 968 C C . LEU A 1 121 ? -8.389 -8.204 -0.190 1.00 88.81 121 LEU A C 1
ATOM 970 O O . LEU A 1 121 ? -9.037 -8.882 -0.995 1.00 88.81 121 LEU A O 1
ATOM 974 N N . GLY A 1 122 ? -7.683 -8.740 0.806 1.00 87.06 122 GLY A N 1
ATOM 975 C CA . GLY A 1 122 ? -7.402 -10.172 0.902 1.00 87.06 122 GLY A CA 1
ATOM 976 C C . GLY A 1 122 ? -6.662 -10.679 -0.345 1.00 87.06 122 GLY A C 1
ATOM 977 O O . GLY A 1 122 ? -5.564 -10.229 -0.667 1.00 87.06 122 GLY A O 1
ATOM 978 N N . LEU A 1 123 ? -7.291 -11.591 -1.092 1.00 88.56 123 LEU A N 1
ATOM 979 C CA . LEU A 1 123 ? -6.715 -12.225 -2.289 1.00 88.56 123 LEU A CA 1
ATOM 980 C C . LEU A 1 123 ? -7.155 -11.609 -3.627 1.00 88.56 123 LEU A C 1
ATOM 982 O O . LEU A 1 123 ? -6.726 -12.079 -4.687 1.00 88.56 123 LEU A O 1
ATOM 986 N N . ASP A 1 124 ? -8.033 -10.610 -3.594 1.00 91.44 124 ASP A N 1
ATOM 987 C CA . ASP A 1 124 ? -8.718 -10.094 -4.776 1.00 91.44 124 ASP A CA 1
ATOM 988 C C . ASP A 1 124 ? -8.366 -8.623 -5.026 1.00 91.44 124 ASP A C 1
ATOM 990 O O . ASP A 1 124 ? -8.188 -7.838 -4.095 1.00 91.44 124 ASP A O 1
ATOM 994 N N . LEU A 1 125 ? -8.289 -8.239 -6.303 1.00 93.88 125 LEU A N 1
ATOM 995 C CA . LEU A 1 125 ? -8.264 -6.833 -6.691 1.00 93.88 125 LEU A CA 1
ATOM 996 C C . LEU A 1 125 ? -9.706 -6.331 -6.682 1.00 93.88 125 LEU A C 1
ATOM 998 O O . LEU A 1 125 ? -10.549 -6.844 -7.422 1.00 93.88 125 LEU A O 1
ATOM 1002 N N . VAL A 1 126 ? -9.992 -5.333 -5.858 1.00 91.25 126 VAL A N 1
ATOM 1003 C CA . VAL A 1 126 ? -11.340 -4.783 -5.714 1.00 91.25 126 VAL A CA 1
ATOM 1004 C C . VAL A 1 126 ? -11.390 -3.355 -6.226 1.00 91.25 126 VAL A C 1
ATOM 1006 O O . VAL A 1 126 ? -10.506 -2.553 -5.935 1.00 91.25 126 VAL A O 1
ATOM 1009 N N . ILE A 1 127 ? -12.441 -3.039 -6.981 1.00 90.06 127 ILE A N 1
ATOM 1010 C CA . ILE A 1 127 ? -12.789 -1.662 -7.331 1.00 90.06 127 ILE A CA 1
ATOM 1011 C C . ILE A 1 127 ? -13.912 -1.217 -6.419 1.00 90.06 127 ILE A C 1
ATOM 1013 O O . ILE A 1 127 ? -14.993 -1.813 -6.401 1.00 90.06 127 ILE A O 1
ATOM 1017 N N . ILE A 1 128 ? -13.643 -0.151 -5.683 1.00 85.00 128 ILE A N 1
ATOM 1018 C CA . ILE A 1 128 ? -14.561 0.439 -4.725 1.00 85.00 128 ILE A CA 1
ATOM 1019 C C . ILE A 1 128 ? -14.693 1.911 -5.101 1.00 85.00 128 ILE A C 1
ATOM 1021 O O . ILE A 1 128 ? -13.691 2.592 -5.302 1.00 85.00 128 ILE A O 1
ATOM 1025 N N . GLY A 1 129 ? -15.917 2.422 -5.199 1.00 79.69 129 GLY A N 1
ATOM 1026 C CA . GLY A 1 129 ? -16.139 3.842 -5.455 1.00 79.69 129 GLY A CA 1
ATOM 1027 C C . GLY A 1 129 ? -17.076 4.490 -4.457 1.00 79.69 129 GLY A C 1
ATOM 1028 O O . GLY A 1 129 ? -17.904 3.825 -3.842 1.00 79.69 129 GLY A O 1
ATOM 1029 N N . CYS A 1 130 ? -16.933 5.805 -4.311 1.00 75.88 130 CYS A N 1
ATOM 1030 C CA . CYS A 1 130 ? -17.760 6.624 -3.419 1.00 75.88 130 CYS A CA 1
ATOM 1031 C C . CYS A 1 130 ? -19.222 6.719 -3.894 1.00 75.88 130 CYS A C 1
ATOM 1033 O O . CYS A 1 130 ? -20.120 6.896 -3.077 1.00 75.88 130 CYS A O 1
ATOM 1035 N N . HIS A 1 131 ? -19.465 6.570 -5.201 1.00 71.31 131 HIS A N 1
ATOM 1036 C CA . HIS A 1 131 ? -20.799 6.595 -5.816 1.00 71.31 131 HIS A CA 1
ATOM 1037 C C . HIS A 1 131 ? -21.172 5.284 -6.520 1.00 71.31 131 HIS A C 1
ATOM 1039 O O . HIS A 1 131 ? -22.136 5.237 -7.283 1.00 71.31 131 HIS A O 1
ATOM 1045 N N . VAL A 1 132 ? -20.421 4.205 -6.284 1.00 68.69 132 VAL A N 1
ATOM 1046 C CA . VAL A 1 132 ? -20.676 2.917 -6.935 1.00 68.69 132 VAL A CA 1
ATOM 1047 C C . VAL A 1 132 ? -21.508 2.054 -5.984 1.00 68.69 132 VAL A C 1
ATOM 1049 O O . VAL A 1 132 ? -21.022 1.722 -4.907 1.00 68.69 132 VAL A O 1
ATOM 1052 N N . PRO A 1 133 ? -22.738 1.645 -6.352 1.00 69.19 133 PRO A N 1
ATOM 1053 C CA . PRO A 1 133 ? -23.620 0.895 -5.450 1.00 69.19 133 PRO A CA 1
ATOM 1054 C C . PRO A 1 133 ? -23.154 -0.546 -5.184 1.00 69.19 133 PRO A C 1
ATOM 1056 O O . PRO A 1 133 ? -23.747 -1.254 -4.370 1.00 69.19 133 PRO A O 1
ATOM 1059 N N . TYR A 1 134 ? -22.094 -0.989 -5.863 1.00 77.50 134 TYR A N 1
ATOM 1060 C CA . TYR A 1 134 ? -21.541 -2.333 -5.770 1.00 77.50 134 TYR A CA 1
ATOM 1061 C C . TYR A 1 134 ? -20.020 -2.275 -5.741 1.00 77.50 134 TYR A C 1
ATOM 1063 O O . TYR A 1 134 ? -19.409 -1.484 -6.456 1.00 77.50 134 TYR A O 1
ATOM 1071 N N . VAL A 1 135 ? -19.400 -3.176 -4.989 1.00 84.88 135 VAL A N 1
ATOM 1072 C CA . VAL A 1 135 ? -17.969 -3.439 -5.164 1.00 84.88 135 VAL A CA 1
ATOM 1073 C C . VAL A 1 135 ? -17.788 -4.406 -6.326 1.00 84.88 135 VAL A C 1
ATOM 1075 O O . VAL A 1 135 ? -18.579 -5.342 -6.498 1.00 84.88 135 VAL A O 1
ATOM 1078 N N . ILE A 1 136 ? -16.737 -4.192 -7.118 1.00 89.50 136 ILE A N 1
ATOM 1079 C CA . ILE A 1 136 ? -16.407 -5.033 -8.270 1.00 89.50 136 ILE A CA 1
ATOM 1080 C C . ILE A 1 136 ? -15.107 -5.798 -7.980 1.00 89.50 136 ILE A C 1
ATOM 1082 O O . ILE A 1 136 ? -14.020 -5.251 -8.169 1.00 89.50 136 ILE A O 1
ATOM 1086 N N . PRO A 1 137 ? -15.203 -7.048 -7.498 1.00 91.88 137 PRO A N 1
ATOM 1087 C CA . PRO A 1 137 ? -14.043 -7.883 -7.223 1.00 91.88 137 PRO A CA 1
ATOM 1088 C C . PRO A 1 137 ? -13.555 -8.646 -8.460 1.00 91.88 137 PRO A C 1
ATOM 1090 O O . PRO A 1 137 ? -14.339 -9.141 -9.277 1.00 91.88 137 PRO A O 1
ATOM 1093 N N . PHE A 1 138 ? -12.240 -8.809 -8.547 1.00 94.38 138 PHE A N 1
ATOM 1094 C CA . PHE A 1 138 ? -11.554 -9.618 -9.544 1.00 94.38 138 PHE A CA 1
ATOM 1095 C C . PHE A 1 138 ? -10.492 -10.480 -8.869 1.00 94.38 138 PHE A C 1
ATOM 1097 O O . PHE A 1 138 ? -9.733 -10.010 -8.022 1.00 94.38 138 PHE A O 1
ATOM 1104 N N . LYS A 1 139 ? -10.352 -11.726 -9.322 1.00 94.62 139 LYS A N 1
ATOM 1105 C CA . LYS A 1 139 ? -9.121 -12.481 -9.068 1.00 94.62 139 LYS A CA 1
ATOM 1106 C C . LYS A 1 139 ? -7.955 -11.748 -9.734 1.00 94.62 139 LYS A C 1
ATOM 1108 O O . LYS A 1 139 ? -8.125 -11.173 -10.807 1.00 94.62 139 LYS A O 1
ATOM 1113 N N . LEU A 1 140 ? -6.751 -11.853 -9.171 1.00 91.62 140 LEU A N 1
ATOM 1114 C CA . LEU A 1 140 ? -5.546 -11.201 -9.722 1.00 91.62 140 LEU A CA 1
ATO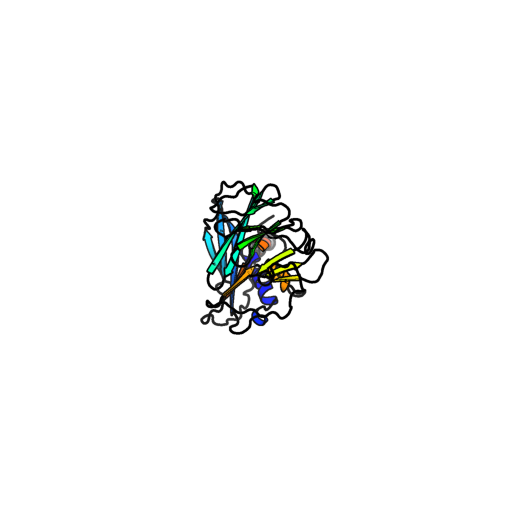M 1115 C C . LEU A 1 140 ? -5.196 -11.631 -11.164 1.00 91.62 140 LEU A C 1
ATOM 1117 O O . LEU A 1 140 ? -4.434 -10.952 -11.842 1.00 91.62 140 LEU A O 1
ATOM 1121 N N . ASN A 1 141 ? -5.766 -12.735 -11.657 1.00 91.25 141 ASN A N 1
ATOM 1122 C CA . ASN A 1 141 ? -5.638 -13.175 -13.051 1.00 91.25 141 ASN A CA 1
ATOM 1123 C C . ASN A 1 141 ? -6.655 -12.524 -14.020 1.00 91.25 141 ASN A C 1
ATOM 1125 O O . ASN A 1 141 ? -6.653 -12.850 -15.206 1.00 91.25 141 ASN A O 1
ATOM 1129 N N . GLY A 1 142 ? -7.538 -11.652 -13.524 1.00 91.75 142 GLY A N 1
ATOM 1130 C CA . GLY A 1 142 ? -8.579 -10.960 -14.290 1.00 91.75 142 GLY A CA 1
ATOM 1131 C C . GLY A 1 142 ? -9.949 -11.630 -14.301 1.00 91.75 142 GLY A C 1
ATOM 1132 O O . GLY A 1 142 ? -10.881 -11.105 -14.909 1.00 91.75 142 GLY A O 1
ATOM 1133 N N . THR A 1 143 ? -10.119 -12.764 -13.615 1.00 94.88 143 THR A N 1
ATOM 1134 C CA . THR A 1 143 ? -11.441 -13.398 -13.498 1.00 94.88 143 THR A CA 1
ATOM 1135 C C . THR A 1 143 ? -12.360 -12.508 -12.667 1.00 94.88 143 THR A C 1
ATOM 1137 O O . THR A 1 143 ? -12.163 -12.369 -11.458 1.00 94.88 143 THR A O 1
ATOM 1140 N N . LYS A 1 144 ? -13.376 -11.919 -13.306 1.00 93.25 144 LYS A N 1
ATOM 1141 C CA . LYS A 1 144 ? -14.412 -11.145 -12.617 1.00 93.25 144 LYS A CA 1
ATOM 1142 C C . LYS A 1 144 ? -15.203 -12.051 -11.677 1.00 93.25 144 LYS A C 1
ATOM 1144 O O . LYS A 1 144 ? -15.672 -13.113 -12.083 1.00 93.25 144 LYS A O 1
ATOM 1149 N N . LEU A 1 145 ? -15.376 -11.604 -10.442 1.00 90.94 145 LEU A N 1
ATOM 1150 C CA . LEU A 1 145 ? -16.180 -12.279 -9.433 1.00 90.94 145 LEU A CA 1
ATOM 1151 C C . LEU A 1 145 ? -17.560 -11.618 -9.320 1.00 90.94 145 LEU A C 1
ATOM 1153 O O . LEU A 1 145 ? -17.800 -10.521 -9.835 1.00 90.94 145 LEU A O 1
ATOM 1157 N N . THR A 1 146 ? -18.495 -12.303 -8.663 1.00 88.31 146 THR A N 1
ATOM 1158 C CA . THR A 1 146 ? -19.821 -11.745 -8.386 1.00 88.31 146 THR A CA 1
ATOM 1159 C C . THR A 1 146 ? -19.672 -10.544 -7.455 1.00 88.31 146 THR A C 1
ATOM 1161 O O . THR A 1 146 ? -19.213 -10.689 -6.323 1.00 88.31 146 THR A O 1
ATOM 1164 N N . GLY A 1 147 ? -20.049 -9.361 -7.941 1.00 83.69 147 GLY A N 1
ATOM 1165 C CA . GLY A 1 147 ? -20.115 -8.154 -7.119 1.00 83.69 147 GLY A CA 1
ATOM 1166 C C . GLY A 1 147 ? -21.250 -8.233 -6.101 1.00 83.69 147 GLY A C 1
ATOM 1167 O O . GLY A 1 147 ? -22.213 -8.980 -6.278 1.00 83.69 147 GLY A O 1
ATOM 1168 N N . TYR A 1 148 ? -21.151 -7.442 -5.043 1.00 76.31 148 TYR A N 1
ATOM 1169 C CA . TYR A 1 148 ? -22.162 -7.366 -3.989 1.00 76.31 148 TYR A CA 1
ATOM 1170 C C . TYR A 1 148 ? -22.512 -5.907 -3.711 1.00 76.31 148 TYR A C 1
ATOM 1172 O O . TYR A 1 148 ? -21.690 -5.003 -3.885 1.00 76.31 148 TYR A O 1
ATOM 1180 N N . ALA A 1 149 ? -23.769 -5.690 -3.326 1.00 72.50 149 ALA A N 1
ATOM 1181 C CA . ALA A 1 149 ? -24.307 -4.364 -3.069 1.00 72.50 149 ALA A CA 1
ATOM 1182 C C . ALA A 1 149 ? -23.780 -3.801 -1.751 1.00 72.50 149 ALA A C 1
ATOM 1184 O O . ALA A 1 149 ? -23.641 -4.522 -0.758 1.00 72.50 149 ALA A O 1
ATOM 1185 N N . LEU A 1 150 ? -23.563 -2.492 -1.725 1.00 68.38 150 LEU A N 1
ATOM 1186 C CA . LEU A 1 150 ? -23.328 -1.770 -0.486 1.00 68.38 150 LEU A CA 1
ATOM 1187 C C . LEU A 1 150 ? -24.634 -1.735 0.317 1.00 68.38 150 LEU A C 1
ATOM 1189 O O . LEU A 1 150 ? -25.650 -1.225 -0.146 1.00 68.38 150 LEU A O 1
ATOM 1193 N N . LYS A 1 151 ? -24.624 -2.278 1.538 1.00 60.00 151 LYS A N 1
ATOM 1194 C CA . LYS A 1 151 ? -25.797 -2.232 2.433 1.00 60.00 151 LYS A CA 1
ATOM 1195 C C . LYS A 1 151 ? -26.081 -0.815 2.956 1.00 60.00 151 LYS A C 1
ATOM 1197 O O . LYS A 1 151 ? -27.199 -0.520 3.369 1.00 60.00 151 LYS A O 1
ATOM 1202 N N . THR A 1 152 ? -25.064 0.040 2.949 1.00 62.53 152 THR A N 1
ATOM 1203 C CA . THR A 1 152 ? -25.097 1.431 3.402 1.00 62.53 152 THR A CA 1
ATOM 1204 C C . THR A 1 152 ? -24.372 2.297 2.380 1.00 62.53 152 THR A C 1
ATOM 1206 O O . THR A 1 152 ? -23.178 2.120 2.150 1.00 62.53 152 THR A O 1
ATOM 1209 N N . GLU A 1 153 ? -25.092 3.240 1.778 1.00 61.62 153 GLU A N 1
ATOM 1210 C CA . GLU A 1 153 ? -24.519 4.264 0.900 1.00 61.62 153 GLU A CA 1
ATOM 1211 C C . GLU A 1 153 ? -23.836 5.364 1.742 1.00 61.62 153 GLU A C 1
ATOM 1213 O O . GLU A 1 153 ? -24.176 5.565 2.911 1.00 61.62 153 GLU A O 1
ATOM 1218 N N . ASN A 1 154 ? -22.882 6.097 1.155 1.00 62.97 154 ASN A N 1
ATOM 1219 C CA . ASN A 1 154 ? -22.292 7.327 1.717 1.00 62.97 154 ASN A CA 1
ATOM 1220 C C . ASN A 1 154 ? -21.414 7.185 2.985 1.00 62.97 154 ASN A C 1
ATOM 1222 O O . ASN A 1 154 ? -21.307 8.132 3.763 1.00 62.97 154 ASN A O 1
ATOM 1226 N N . GLN A 1 155 ? -20.765 6.036 3.224 1.00 68.00 155 GLN A N 1
ATOM 1227 C CA . GLN A 1 155 ? -19.829 5.884 4.360 1.00 68.00 155 GLN A CA 1
ATOM 1228 C C . GLN A 1 155 ? -18.553 6.729 4.204 1.00 68.00 155 GLN A C 1
ATOM 1230 O O . GLN A 1 155 ? -18.066 7.305 5.181 1.00 68.00 155 GLN A O 1
ATOM 1235 N N . PHE A 1 156 ? -18.045 6.824 2.976 1.00 74.69 156 PHE A N 1
ATOM 1236 C CA . PHE A 1 156 ? -16.956 7.715 2.597 1.00 74.69 156 PHE A CA 1
ATOM 1237 C C . PHE A 1 156 ? -17.345 8.491 1.337 1.00 74.69 156 PHE A C 1
ATOM 1239 O O . PHE A 1 156 ? -18.099 7.996 0.498 1.00 74.69 156 PHE A O 1
ATOM 1246 N N . ASN A 1 157 ? -16.876 9.731 1.230 1.00 76.94 157 ASN A N 1
ATOM 1247 C CA . ASN A 1 157 ? -17.128 10.592 0.072 1.00 76.94 157 ASN A CA 1
ATOM 1248 C C . ASN A 1 157 ? -15.943 10.554 -0.907 1.00 76.94 157 ASN A C 1
ATOM 1250 O O . ASN A 1 157 ? -14.862 10.077 -0.570 1.00 76.94 157 ASN A O 1
ATOM 1254 N N . CYS A 1 158 ? -16.118 11.077 -2.119 1.00 80.06 158 CYS A N 1
ATOM 1255 C CA . CYS A 1 158 ? -15.057 11.057 -3.136 1.00 80.06 158 CYS A CA 1
ATOM 1256 C C . CYS A 1 158 ? -13.834 11.915 -2.792 1.00 80.06 158 CYS A C 1
ATOM 1258 O O . CYS A 1 158 ? -12.813 11.819 -3.460 1.00 80.06 158 CYS A O 1
ATOM 1260 N N . GLU A 1 159 ? -13.932 12.750 -1.760 1.00 83.38 159 GLU A N 1
ATOM 1261 C CA . GLU A 1 159 ? -12.825 13.554 -1.248 1.00 83.38 159 GLU A CA 1
ATOM 1262 C C . GLU A 1 159 ? -12.154 12.901 -0.024 1.00 83.38 159 GLU A C 1
ATOM 1264 O O . GLU A 1 159 ? -11.356 13.536 0.666 1.00 83.38 159 GLU A O 1
ATOM 1269 N N . SER A 1 160 ? -12.507 11.653 0.294 1.00 84.75 160 SER A N 1
ATOM 1270 C CA . SER A 1 160 ? -11.961 10.928 1.439 1.00 84.75 160 SER A CA 1
ATOM 1271 C C . SER A 1 160 ? -10.589 10.365 1.110 1.00 84.75 160 SER A C 1
ATOM 1273 O O . SER A 1 160 ? -10.388 9.755 0.062 1.00 84.75 160 SER A O 1
ATOM 1275 N N . ASN A 1 161 ? -9.660 10.498 2.051 1.00 86.69 161 ASN A N 1
ATOM 1276 C CA . ASN A 1 161 ? -8.400 9.775 1.975 1.00 86.69 161 ASN A CA 1
ATOM 1277 C C . ASN A 1 161 ? -8.626 8.357 2.493 1.00 86.69 161 ASN A C 1
ATOM 1279 O O . ASN A 1 161 ? -9.207 8.189 3.565 1.00 86.69 161 ASN A O 1
ATOM 1283 N N . LEU A 1 162 ? -8.160 7.344 1.767 1.00 88.88 162 LEU A N 1
ATOM 1284 C CA . LEU A 1 162 ? -8.342 5.947 2.150 1.00 88.88 162 LEU A CA 1
ATOM 1285 C C . LEU A 1 162 ? -7.164 5.064 1.744 1.00 88.88 162 LEU A C 1
ATOM 1287 O O . LEU A 1 162 ? -6.403 5.392 0.836 1.00 88.88 162 LEU A O 1
ATOM 1291 N N . ALA A 1 163 ? -7.032 3.926 2.411 1.00 89.75 163 ALA A N 1
ATOM 1292 C CA . ALA A 1 163 ? -6.040 2.902 2.130 1.00 89.75 163 ALA A CA 1
ATOM 1293 C C . ALA A 1 163 ? -6.541 1.533 2.605 1.00 89.75 163 ALA A C 1
ATOM 1295 O O . ALA A 1 163 ? -7.472 1.447 3.407 1.00 89.75 163 ALA A O 1
ATOM 1296 N N . VAL A 1 164 ? -5.894 0.462 2.152 1.00 89.88 164 VAL A N 1
ATOM 1297 C CA . VAL A 1 164 ? -6.212 -0.910 2.569 1.00 89.88 164 VAL A CA 1
ATOM 1298 C C . VAL A 1 164 ? -5.018 -1.542 3.271 1.00 89.88 164 VAL A C 1
ATOM 1300 O O . VAL A 1 164 ? -3.872 -1.227 2.971 1.00 89.88 164 VAL A O 1
ATOM 1303 N N . PHE A 1 165 ? -5.275 -2.432 4.220 1.00 89.69 165 PHE A N 1
ATOM 1304 C CA . PHE A 1 165 ? -4.262 -3.284 4.827 1.00 89.69 165 PHE A CA 1
ATOM 1305 C C . PHE A 1 165 ? -4.875 -4.639 5.190 1.00 89.69 165 PHE A C 1
ATOM 1307 O O . PHE A 1 165 ? -5.736 -4.717 6.069 1.00 89.69 165 PHE A O 1
ATOM 1314 N N . GLY A 1 166 ? -4.436 -5.700 4.508 1.00 87.94 166 GLY A N 1
ATOM 1315 C CA . GLY A 1 166 ? -5.051 -7.024 4.615 1.00 87.94 166 GLY A CA 1
ATOM 1316 C C . GLY A 1 166 ? -6.522 -6.960 4.213 1.00 87.94 166 GLY A C 1
ATOM 1317 O O . GLY A 1 166 ? -6.841 -6.543 3.104 1.00 87.94 166 GLY A O 1
ATOM 1318 N N . ASP A 1 167 ? -7.406 -7.293 5.149 1.00 87.00 167 ASP A N 1
ATOM 1319 C CA . ASP A 1 167 ? -8.860 -7.197 4.997 1.00 87.00 167 ASP A CA 1
ATOM 1320 C C . ASP A 1 167 ? -9.447 -5.907 5.587 1.00 87.00 167 ASP A C 1
ATOM 1322 O O . ASP A 1 167 ? -10.637 -5.828 5.868 1.00 87.00 167 ASP A O 1
ATOM 1326 N N . LYS A 1 168 ? -8.642 -4.882 5.859 1.00 88.19 168 LYS A N 1
ATOM 1327 C CA . LYS A 1 168 ? -9.128 -3.640 6.470 1.00 88.19 168 LYS A CA 1
ATOM 1328 C C . LYS A 1 168 ? -9.085 -2.506 5.466 1.00 88.19 168 LYS A C 1
ATOM 1330 O O . LYS A 1 168 ? -8.036 -2.239 4.892 1.00 88.19 168 LYS A O 1
ATOM 1335 N N . ILE A 1 169 ? -10.194 -1.790 5.320 1.00 89.19 169 ILE A N 1
ATOM 1336 C CA . ILE A 1 169 ? -10.235 -0.505 4.617 1.00 89.19 169 ILE A CA 1
ATOM 1337 C C . ILE A 1 169 ? -10.209 0.587 5.679 1.00 89.19 169 ILE A C 1
ATOM 1339 O O . ILE A 1 169 ? -11.107 0.652 6.514 1.00 89.19 169 ILE A O 1
ATOM 1343 N N . VAL A 1 170 ? -9.198 1.448 5.651 1.00 90.44 170 VAL A N 1
ATOM 1344 C CA . VAL A 1 170 ? -9.071 2.598 6.551 1.00 90.44 170 VAL A CA 1
ATOM 1345 C C . VAL A 1 170 ? -9.265 3.873 5.756 1.00 90.44 170 VAL A C 1
ATOM 1347 O O . VAL A 1 170 ? -8.689 4.026 4.683 1.00 90.44 170 VAL A O 1
ATOM 1350 N N . PHE A 1 171 ? -10.061 4.799 6.277 1.00 89.75 171 PHE A N 1
ATOM 1351 C CA . PHE A 1 171 ? -10.358 6.053 5.603 1.00 89.75 171 PHE A CA 1
ATOM 1352 C C . PHE A 1 171 ? -10.578 7.208 6.577 1.00 89.75 171 PHE A C 1
ATOM 1354 O O . PHE A 1 171 ? -10.841 7.022 7.765 1.00 89.75 171 PHE A O 1
ATOM 1361 N N . LYS A 1 172 ? -10.470 8.427 6.056 1.00 90.25 172 LYS A N 1
ATOM 1362 C CA . LYS A 1 172 ? -10.794 9.673 6.745 1.00 90.25 172 LYS A CA 1
ATOM 1363 C C . LYS A 1 172 ? -11.535 10.582 5.771 1.00 90.25 172 LYS A C 1
ATOM 1365 O O . LYS A 1 172 ? -10.977 10.984 4.748 1.00 90.25 172 LYS A O 1
ATOM 1370 N N . ASN A 1 173 ? -12.790 10.890 6.090 1.00 87.88 173 ASN A N 1
ATOM 1371 C CA . ASN A 1 173 ? -13.602 11.792 5.278 1.00 87.88 173 ASN A CA 1
ATOM 1372 C C . ASN A 1 173 ? -13.059 13.218 5.378 1.00 87.88 173 ASN A C 1
ATOM 1374 O O . ASN A 1 173 ? -12.599 13.652 6.437 1.00 87.88 173 ASN A O 1
ATOM 1378 N N . LYS A 1 174 ? -13.148 13.980 4.285 1.00 86.62 174 LYS A N 1
ATOM 1379 C CA . LYS A 1 174 ? -12.802 15.403 4.314 1.00 86.62 174 LYS A CA 1
ATOM 1380 C C . LYS A 1 174 ? -13.662 16.137 5.347 1.00 86.62 174 LYS A C 1
ATOM 1382 O O . LYS A 1 174 ? -14.885 16.023 5.331 1.00 86.62 174 LYS A O 1
ATOM 1387 N N . GLY A 1 175 ? -13.010 16.902 6.220 1.00 84.12 175 GLY A N 1
ATOM 1388 C CA . GLY A 1 175 ? -13.666 17.655 7.293 1.00 84.12 175 GLY A CA 1
ATOM 1389 C C . GLY A 1 175 ? -13.939 16.853 8.569 1.00 84.12 175 GLY A C 1
ATOM 1390 O O . GLY A 1 175 ? -14.383 17.441 9.549 1.00 84.12 175 GLY A O 1
ATOM 1391 N N . GLU A 1 176 ? -13.657 15.548 8.593 1.00 85.56 176 GLU A N 1
ATOM 1392 C CA . GLU A 1 176 ? -13.637 14.769 9.832 1.00 85.56 176 GLU A CA 1
ATOM 1393 C C . GLU A 1 176 ? -12.221 14.736 10.415 1.00 85.56 176 GLU A C 1
ATOM 1395 O O . GLU A 1 176 ? -11.239 14.723 9.674 1.00 85.56 176 GLU A O 1
ATOM 1400 N N . ASP A 1 177 ? -12.109 14.664 11.744 1.00 82.50 177 ASP A N 1
ATOM 1401 C CA . ASP A 1 177 ? -10.820 14.534 12.438 1.00 82.50 177 ASP A CA 1
ATOM 1402 C C . ASP A 1 177 ? -10.451 13.084 12.761 1.00 82.50 177 ASP A C 1
ATOM 1404 O O . ASP A 1 177 ? -9.269 12.752 12.895 1.00 82.50 177 ASP A O 1
ATOM 1408 N N . VAL A 1 178 ? -11.454 12.212 12.830 1.00 87.44 178 VAL A N 1
ATOM 1409 C CA . VAL A 1 178 ? -11.322 10.819 13.254 1.00 87.44 178 VAL A CA 1
ATOM 1410 C C . VAL A 1 178 ? -11.160 9.913 12.036 1.00 87.44 178 VAL A C 1
ATOM 1412 O O . VAL A 1 178 ? -11.889 10.052 11.057 1.00 87.44 178 VAL A O 1
ATOM 1415 N N . CYS A 1 179 ? -10.206 8.979 12.087 1.00 90.81 179 CYS A N 1
ATOM 1416 C CA . CYS A 1 179 ? -10.123 7.929 11.075 1.00 90.81 179 CYS A CA 1
ATOM 1417 C C . CYS A 1 179 ? -11.095 6.790 11.393 1.00 90.81 179 CYS A C 1
ATOM 1419 O O . CYS A 1 179 ? -11.366 6.472 12.555 1.00 90.81 179 CYS A O 1
ATOM 1421 N N . LYS A 1 180 ? -11.597 6.163 10.337 1.00 90.38 180 LYS A N 1
ATOM 1422 C CA . LYS A 1 180 ? -12.550 5.063 10.373 1.00 90.38 180 LYS A CA 1
ATOM 1423 C C . LYS A 1 180 ? -11.958 3.834 9.692 1.00 90.38 180 LYS A C 1
ATOM 1425 O O . LYS A 1 180 ? -11.153 3.949 8.772 1.00 90.38 180 LYS A O 1
ATOM 1430 N N . GLU A 1 181 ? -12.368 2.660 10.141 1.00 89.19 181 GLU A N 1
ATOM 1431 C CA . GLU A 1 181 ? -11.953 1.362 9.624 1.00 89.19 181 GLU A CA 1
ATOM 1432 C C . GLU A 1 181 ? -13.179 0.494 9.337 1.00 89.19 181 GLU A C 1
ATOM 1434 O O . GLU A 1 181 ? -14.143 0.485 10.102 1.00 89.19 181 GLU A O 1
ATOM 1439 N N . ILE A 1 182 ? -13.122 -0.259 8.243 1.00 84.88 182 ILE A N 1
ATOM 1440 C CA . ILE A 1 182 ? -14.071 -1.312 7.889 1.00 84.88 182 ILE A CA 1
ATOM 1441 C C . ILE A 1 182 ? -13.297 -2.622 7.817 1.00 84.88 182 ILE A C 1
ATOM 1443 O O . ILE A 1 182 ? -12.304 -2.714 7.095 1.00 84.88 182 ILE A O 1
ATOM 1447 N N . ASN A 1 183 ? -13.771 -3.636 8.540 1.00 83.25 183 ASN A N 1
ATOM 1448 C CA . ASN A 1 183 ? -13.260 -4.996 8.422 1.00 83.25 183 ASN A CA 1
ATOM 1449 C C . ASN A 1 183 ? -14.030 -5.742 7.323 1.00 83.25 183 ASN A C 1
ATOM 1451 O O . ASN A 1 183 ? -15.226 -6.003 7.443 1.00 83.25 183 ASN A O 1
ATOM 1455 N N . TRP A 1 184 ? -13.321 -6.063 6.250 1.00 73.75 184 TRP A N 1
ATOM 1456 C CA . TRP A 1 184 ? -13.835 -6.678 5.040 1.00 73.75 184 TRP A CA 1
ATOM 1457 C C . TRP A 1 184 ? -14.183 -8.161 5.204 1.00 73.75 184 TRP A C 1
ATOM 1459 O O . TRP A 1 184 ? -15.211 -8.608 4.690 1.00 73.75 184 TRP A O 1
ATOM 1469 N N . ALA A 1 185 ? -13.341 -8.913 5.917 1.00 67.06 185 ALA A N 1
ATOM 1470 C CA . ALA A 1 185 ? -13.377 -10.376 5.950 1.00 67.06 185 ALA A CA 1
ATOM 1471 C C . ALA A 1 185 ? -14.559 -10.966 6.724 1.00 67.06 185 ALA A C 1
ATOM 1473 O O . ALA A 1 185 ? -14.960 -12.094 6.452 1.00 67.06 185 ALA A O 1
ATOM 1474 N N . VAL A 1 186 ? -15.095 -10.241 7.708 1.00 64.62 186 VAL A N 1
ATOM 1475 C CA . VAL A 1 186 ? -16.069 -10.825 8.645 1.00 64.62 186 VAL A CA 1
ATOM 1476 C C . VAL A 1 186 ? -17.475 -10.841 8.058 1.00 64.62 186 VAL A C 1
ATOM 1478 O O . VAL A 1 186 ? -18.148 -11.863 8.123 1.00 64.62 186 VAL A O 1
ATOM 1481 N N . ASP A 1 187 ? -17.907 -9.737 7.449 1.00 55.91 187 ASP A N 1
ATOM 1482 C CA . ASP A 1 187 ? -19.318 -9.579 7.092 1.00 55.91 187 ASP A CA 1
ATOM 1483 C C . ASP A 1 187 ? -19.546 -9.117 5.649 1.00 55.91 187 ASP A C 1
ATOM 1485 O O . ASP A 1 187 ? -20.692 -9.081 5.205 1.00 55.91 187 ASP A O 1
ATOM 1489 N N . HIS A 1 188 ? -18.506 -8.682 4.922 1.00 62.12 188 HIS A N 1
ATOM 1490 C CA . HIS A 1 188 ? -18.669 -7.882 3.694 1.00 62.12 188 HIS A CA 1
ATOM 1491 C C . HIS A 1 188 ? -19.625 -6.680 3.888 1.00 62.12 188 HIS A C 1
ATOM 1493 O O . HIS A 1 188 ? -20.178 -6.122 2.936 1.00 62.12 188 HIS A O 1
ATOM 1499 N N . VAL A 1 189 ? -19.849 -6.287 5.147 1.00 64.12 189 VAL A N 1
ATOM 1500 C CA . VAL A 1 189 ? -20.765 -5.228 5.550 1.00 64.12 189 VAL A CA 1
ATOM 1501 C C . VAL A 1 189 ? -19.957 -3.962 5.768 1.00 64.12 189 VAL A C 1
ATOM 1503 O O . VAL A 1 189 ? -18.998 -3.915 6.533 1.00 64.12 189 VAL A O 1
ATOM 1506 N N . TRP A 1 190 ? -20.425 -2.893 5.137 1.00 69.69 190 TRP A N 1
ATOM 1507 C CA . TRP A 1 190 ? -19.881 -1.544 5.227 1.00 69.69 190 TRP A CA 1
ATOM 1508 C C . TRP A 1 190 ? -20.284 -0.854 6.536 1.00 69.69 190 TRP A C 1
ATOM 1510 O O . TRP A 1 190 ? -21.010 0.143 6.538 1.00 69.69 190 TRP A O 1
ATOM 1520 N N . LYS A 1 191 ? -19.844 -1.414 7.668 1.00 76.12 191 LYS A N 1
ATOM 1521 C CA . LYS A 1 191 ? -20.027 -0.834 9.002 1.00 76.12 191 LYS A CA 1
ATOM 1522 C C . LYS A 1 191 ? -18.689 -0.324 9.516 1.00 76.12 191 LYS A C 1
ATOM 1524 O O . LYS A 1 191 ? -17.915 -1.075 10.100 1.00 76.12 191 LYS A O 1
ATOM 1529 N N . ALA A 1 192 ? -18.437 0.958 9.283 1.00 80.69 192 ALA A N 1
ATOM 1530 C CA . ALA A 1 192 ? -17.222 1.594 9.747 1.00 80.69 192 ALA A CA 1
ATOM 1531 C C . ALA A 1 192 ? -17.256 1.814 11.268 1.00 80.69 192 ALA A C 1
ATOM 1533 O O . ALA A 1 192 ? -18.275 2.226 11.827 1.00 80.69 192 ALA A O 1
ATOM 1534 N N . SER A 1 193 ? -16.132 1.574 11.931 1.00 86.62 193 SER A N 1
ATOM 1535 C CA . SER A 1 193 ? -15.876 1.976 13.316 1.00 86.62 193 SER A CA 1
ATOM 1536 C C . SER A 1 193 ? -14.693 2.931 13.360 1.00 86.62 193 SER A C 1
ATOM 1538 O O . SER A 1 193 ? -13.903 2.970 12.422 1.00 86.62 193 SER A O 1
ATOM 1540 N N . GLU A 1 194 ? -14.531 3.694 14.438 1.00 90.56 194 GLU A N 1
ATOM 1541 C CA . GLU A 1 194 ? -13.290 4.452 14.629 1.00 90.56 194 GLU A CA 1
ATOM 1542 C C . GLU A 1 194 ? -12.085 3.505 14.615 1.00 90.56 194 GLU A C 1
ATOM 1544 O O . GLU A 1 194 ? -12.168 2.375 15.108 1.00 90.56 194 GLU A O 1
ATOM 1549 N N . CYS A 1 195 ? -10.965 3.953 14.044 1.00 90.00 195 CYS A N 1
ATOM 1550 C CA . CYS A 1 195 ? -9.749 3.153 14.063 1.00 90.00 195 CYS A CA 1
ATOM 1551 C C . CYS A 1 195 ? -9.339 2.856 15.507 1.00 90.00 195 CYS A C 1
ATOM 1553 O O . CYS A 1 195 ? -9.165 3.766 16.326 1.00 90.00 195 CYS A O 1
ATOM 1555 N N . ALA A 1 196 ? -9.081 1.586 15.797 1.00 84.56 196 ALA A N 1
ATOM 1556 C CA . ALA A 1 196 ? -8.513 1.204 17.074 1.00 84.56 196 ALA A CA 1
ATOM 1557 C C . ALA A 1 196 ? -7.097 1.785 17.216 1.00 84.56 196 ALA A C 1
ATOM 1559 O O . ALA A 1 196 ? -6.208 1.528 16.391 1.00 84.56 196 ALA A O 1
ATOM 1560 N N . LYS A 1 197 ? -6.899 2.571 18.282 1.00 77.06 197 LYS A N 1
ATOM 1561 C CA . LYS A 1 197 ? -5.626 3.235 18.602 1.00 77.06 197 LYS A CA 1
ATOM 1562 C C . LYS A 1 197 ? -4.570 2.263 19.126 1.00 77.06 197 LYS A C 1
ATOM 1564 O O . LYS A 1 197 ? -3.380 2.533 18.974 1.00 77.06 197 LYS A O 1
ATOM 1569 N N . ASP A 1 198 ? -4.991 1.131 19.684 1.00 79.06 198 ASP A N 1
ATOM 1570 C CA . ASP A 1 198 ? -4.124 0.172 20.381 1.00 79.06 198 ASP A CA 1
ATOM 1571 C C . ASP A 1 198 ? -4.021 -1.188 19.685 1.00 79.06 198 ASP A C 1
ATOM 1573 O O . ASP A 1 198 ? -3.581 -2.160 20.299 1.00 79.06 198 ASP A O 1
ATOM 1577 N N . ASP A 1 199 ? -4.369 -1.249 18.395 1.00 83.25 199 ASP A N 1
ATOM 1578 C CA . ASP A 1 199 ? -4.159 -2.454 17.592 1.00 83.25 199 ASP A CA 1
ATOM 1579 C C . ASP A 1 199 ? -2.686 -2.871 17.620 1.00 83.25 199 ASP A C 1
ATOM 1581 O O . ASP A 1 199 ? -1.769 -2.045 17.499 1.00 83.25 199 ASP A O 1
ATOM 1585 N N . LYS A 1 200 ? -2.490 -4.180 17.783 1.00 87.56 200 LYS A N 1
ATOM 1586 C CA . LYS A 1 200 ? -1.189 -4.829 17.717 1.00 87.56 200 LYS A CA 1
ATOM 1587 C C . LYS A 1 200 ? -1.074 -5.632 16.432 1.00 87.56 200 LYS A C 1
ATOM 1589 O O . LYS A 1 200 ? -2.012 -6.320 16.035 1.00 87.56 200 LYS A O 1
ATOM 1594 N N . PHE A 1 201 ? 0.085 -5.542 15.792 1.00 89.75 201 PHE A N 1
ATOM 1595 C CA . PHE A 1 201 ? 0.400 -6.269 14.570 1.00 89.75 201 PHE A CA 1
ATOM 1596 C C . PHE A 1 201 ? 1.385 -7.395 14.869 1.00 89.75 201 PHE A C 1
ATOM 1598 O O . PHE A 1 201 ? 2.355 -7.210 15.607 1.00 89.75 201 PHE A O 1
ATOM 1605 N N . LYS A 1 202 ? 1.145 -8.557 14.264 1.00 88.62 202 LYS A N 1
ATOM 1606 C CA . LYS A 1 202 ? 2.081 -9.681 14.257 1.00 88.62 202 LYS A CA 1
ATOM 1607 C C . LYS A 1 202 ? 2.728 -9.776 12.886 1.00 88.62 202 LYS A C 1
ATOM 1609 O O . LYS A 1 202 ? 2.067 -9.547 11.875 1.00 88.62 202 LYS A O 1
ATOM 1614 N N . LEU A 1 203 ? 4.009 -10.117 12.869 1.00 88.06 203 LEU A N 1
ATOM 1615 C CA . LEU A 1 203 ? 4.694 -10.504 11.642 1.00 88.06 203 LEU A CA 1
ATOM 1616 C C . LEU A 1 203 ? 4.156 -11.857 11.147 1.00 88.06 203 LEU A C 1
ATOM 1618 O O . LEU A 1 203 ? 3.656 -12.660 11.941 1.00 88.06 203 LEU A O 1
ATOM 1622 N N . ASN A 1 204 ? 4.262 -12.104 9.842 1.00 88.06 204 ASN A N 1
ATOM 1623 C CA . ASN A 1 204 ? 3.943 -13.409 9.256 1.00 88.06 204 ASN A CA 1
ATOM 1624 C C . ASN A 1 204 ? 5.008 -14.478 9.599 1.00 88.06 204 ASN A C 1
ATOM 1626 O O . ASN A 1 204 ? 5.967 -14.212 10.323 1.00 88.06 204 ASN A O 1
ATOM 1630 N N . SER A 1 205 ? 4.873 -15.689 9.050 1.00 86.38 205 SER A N 1
ATOM 1631 C CA . SER A 1 205 ? 5.819 -16.798 9.262 1.00 86.38 205 SER A CA 1
ATOM 1632 C C . SER A 1 205 ? 7.228 -16.546 8.717 1.00 86.38 205 SER A C 1
ATOM 1634 O O . SER A 1 205 ? 8.187 -17.112 9.239 1.00 86.38 205 SER A O 1
ATOM 1636 N N . LYS A 1 206 ? 7.385 -15.679 7.711 1.00 87.88 206 LYS A N 1
ATOM 1637 C CA . LYS A 1 206 ? 8.687 -15.172 7.237 1.00 87.88 206 LYS A CA 1
ATOM 1638 C C . LYS A 1 206 ? 9.225 -13.982 8.032 1.00 87.88 206 LYS A C 1
ATOM 1640 O O . LYS A 1 206 ? 10.265 -13.437 7.670 1.00 87.88 206 LYS A O 1
ATOM 1645 N N . ASN A 1 207 ? 8.555 -13.601 9.114 1.00 89.06 207 ASN A N 1
ATOM 1646 C CA . ASN A 1 207 ? 8.866 -12.452 9.950 1.00 89.06 207 ASN A CA 1
ATOM 1647 C C . ASN A 1 207 ? 8.833 -11.101 9.207 1.00 89.06 207 ASN A C 1
ATOM 1649 O O . ASN A 1 207 ? 9.700 -10.246 9.409 1.00 89.06 207 ASN A O 1
ATOM 1653 N N . VAL A 1 208 ? 7.835 -10.906 8.342 1.00 89.69 208 VAL A N 1
ATOM 1654 C CA . VAL A 1 208 ? 7.651 -9.680 7.553 1.00 89.69 208 VAL A CA 1
ATOM 1655 C C . VAL A 1 208 ? 6.211 -9.148 7.609 1.00 89.69 208 VAL A C 1
ATOM 1657 O O . VAL A 1 208 ? 5.280 -9.884 7.946 1.00 89.69 208 VAL A O 1
ATOM 1660 N N . LEU A 1 209 ? 6.024 -7.863 7.287 1.00 91.88 209 LEU A N 1
ATOM 1661 C CA . LEU A 1 209 ? 4.718 -7.207 7.152 1.00 91.88 209 LEU A CA 1
ATOM 1662 C C . LEU A 1 209 ? 4.790 -6.016 6.186 1.00 91.88 209 LEU A C 1
ATOM 1664 O O . LEU A 1 209 ? 5.747 -5.253 6.232 1.00 91.88 209 LEU A O 1
ATOM 1668 N N . LEU A 1 210 ? 3.765 -5.801 5.356 1.00 93.06 210 LEU A N 1
ATOM 1669 C CA . LEU A 1 210 ? 3.753 -4.747 4.334 1.00 93.06 210 LEU A CA 1
ATOM 1670 C C . LEU A 1 210 ? 2.581 -3.785 4.543 1.00 93.06 210 LEU A C 1
ATOM 1672 O O . LEU A 1 210 ? 1.426 -4.200 4.510 1.00 93.06 210 LEU A O 1
ATOM 1676 N N . PHE A 1 211 ? 2.876 -2.497 4.701 1.00 92.94 211 PHE A N 1
ATOM 1677 C CA . PHE A 1 211 ? 1.876 -1.437 4.826 1.00 92.94 211 PHE A CA 1
ATOM 1678 C C . PHE A 1 211 ? 1.933 -0.478 3.642 1.00 92.94 211 PHE A C 1
ATOM 1680 O O . PHE A 1 211 ? 3.015 0.009 3.320 1.00 92.94 211 PHE A O 1
ATOM 1687 N N . PRO A 1 212 ? 0.798 -0.074 3.059 1.00 92.75 212 PRO A N 1
ATOM 1688 C CA . PRO A 1 212 ? 0.775 1.119 2.221 1.00 92.75 212 PRO A CA 1
ATOM 1689 C C . PRO A 1 212 ? 1.112 2.362 3.049 1.00 92.75 212 PRO A C 1
ATOM 1691 O O . PRO A 1 212 ? 0.638 2.520 4.178 1.00 92.75 212 PRO A O 1
ATOM 1694 N N . LEU A 1 213 ? 1.892 3.289 2.492 1.00 91.75 213 LEU A N 1
ATOM 1695 C CA . LEU A 1 213 ? 2.249 4.527 3.188 1.00 91.75 213 LEU A CA 1
ATOM 1696 C C . LEU A 1 213 ? 1.001 5.340 3.558 1.00 91.75 213 LEU A C 1
ATOM 1698 O O . LEU A 1 213 ? 0.918 5.878 4.661 1.00 91.75 213 LEU A O 1
ATOM 1702 N N . ASN A 1 214 ? -0.004 5.363 2.679 1.00 90.12 214 ASN A N 1
ATOM 1703 C CA . ASN A 1 214 ? -1.257 6.063 2.951 1.00 90.12 214 ASN A CA 1
ATOM 1704 C C . ASN A 1 214 ? -2.018 5.472 4.151 1.00 90.12 214 ASN A C 1
ATOM 1706 O O . ASN A 1 214 ? -2.597 6.210 4.944 1.00 90.12 214 ASN A O 1
ATOM 1710 N N . TYR A 1 215 ? -1.948 4.153 4.356 1.00 91.75 215 TYR A N 1
ATOM 1711 C CA . TYR A 1 215 ? -2.517 3.521 5.547 1.00 91.75 215 TYR A CA 1
ATOM 1712 C C . TYR A 1 215 ? -1.813 4.006 6.820 1.00 91.75 215 TYR A C 1
ATOM 1714 O O . TYR A 1 215 ? -2.475 4.354 7.798 1.00 91.75 215 TYR A O 1
ATOM 1722 N N . ILE A 1 216 ? -0.478 4.093 6.800 1.00 91.50 216 ILE A N 1
ATOM 1723 C CA . ILE A 1 216 ? 0.296 4.597 7.942 1.00 91.50 216 ILE A CA 1
ATOM 1724 C C . ILE A 1 216 ? -0.071 6.052 8.248 1.00 91.50 216 ILE A C 1
ATOM 1726 O O . ILE A 1 216 ? -0.295 6.399 9.409 1.00 91.50 216 ILE A O 1
ATOM 1730 N N . LEU A 1 217 ? -0.164 6.892 7.215 1.00 89.94 217 LEU A N 1
ATOM 1731 C CA . LEU A 1 217 ? -0.526 8.303 7.346 1.00 89.94 217 LEU A CA 1
ATOM 1732 C C . LEU A 1 217 ? -1.924 8.476 7.941 1.00 89.94 217 LEU A C 1
ATOM 1734 O O . LEU A 1 217 ? -2.105 9.264 8.864 1.00 89.94 217 LEU A O 1
ATOM 1738 N N . LEU A 1 218 ? -2.907 7.716 7.463 1.00 90.00 218 LEU A N 1
ATOM 1739 C CA . LEU A 1 218 ? -4.278 7.823 7.958 1.00 90.00 218 LEU A CA 1
ATOM 1740 C C . LEU A 1 218 ? -4.427 7.317 9.387 1.00 90.00 218 LEU A C 1
ATOM 1742 O O . LEU A 1 218 ? -5.149 7.917 10.181 1.00 90.00 218 LEU A O 1
ATOM 1746 N N . ARG A 1 219 ? -3.759 6.209 9.706 1.00 89.50 219 ARG A N 1
ATOM 1747 C CA . ARG A 1 219 ? -3.984 5.496 10.960 1.00 89.50 219 ARG A CA 1
ATOM 1748 C C . ARG A 1 219 ? -3.113 5.988 12.111 1.00 89.50 219 ARG A C 1
ATOM 1750 O O . ARG A 1 219 ? -3.555 5.957 13.257 1.00 89.50 219 ARG A O 1
ATOM 1757 N N . PHE A 1 220 ? -1.880 6.403 11.829 1.00 88.50 220 PHE A N 1
ATOM 1758 C CA . PHE A 1 220 ? -0.876 6.661 12.865 1.00 88.50 220 PHE A CA 1
ATOM 1759 C C . PHE A 1 220 ? -0.346 8.089 12.887 1.00 88.50 220 PHE A C 1
ATOM 1761 O O . PHE A 1 220 ? 0.401 8.417 13.806 1.00 88.50 220 PHE A O 1
ATOM 1768 N N . SER A 1 221 ? -0.703 8.945 11.924 1.00 82.56 221 SER A N 1
ATOM 1769 C CA . SER A 1 221 ? -0.224 10.328 11.930 1.00 82.56 221 SER A CA 1
ATOM 1770 C C . SER A 1 221 ? -0.634 11.051 13.215 1.00 82.56 221 SER A C 1
ATOM 1772 O O . SER A 1 221 ? -1.797 11.056 13.616 1.00 82.56 221 SER A O 1
ATOM 1774 N N . VAL A 1 222 ? 0.344 11.696 13.843 1.00 83.00 222 VAL A N 1
ATOM 1775 C CA . VAL A 1 222 ? 0.192 12.499 15.058 1.00 83.00 222 VAL A CA 1
ATOM 1776 C C . VAL A 1 222 ? 0.837 13.860 14.830 1.00 83.00 222 VAL A C 1
ATOM 1778 O O . VAL A 1 222 ? 1.850 13.949 14.143 1.00 83.00 222 VAL A O 1
ATOM 1781 N N . GLU A 1 223 ? 0.294 14.921 15.432 1.00 81.62 223 GLU A N 1
ATOM 1782 C CA . GLU A 1 223 ? 0.686 16.319 15.154 1.00 81.62 223 GLU A CA 1
ATOM 1783 C C . GLU A 1 223 ? 2.195 16.600 15.253 1.00 81.62 223 GLU A C 1
ATOM 1785 O O . GLU A 1 223 ? 2.725 17.456 14.549 1.00 81.62 223 GLU A O 1
ATOM 1790 N N . ARG A 1 224 ? 2.906 15.880 16.128 1.00 86.69 224 ARG A N 1
ATOM 1791 C CA . ARG A 1 224 ? 4.346 16.074 16.355 1.00 86.69 224 ARG A CA 1
ATOM 1792 C C . ARG A 1 224 ? 5.230 15.445 15.275 1.00 86.69 224 ARG A C 1
ATOM 1794 O O . ARG A 1 224 ? 6.391 15.828 15.164 1.00 86.69 224 ARG A O 1
ATOM 1801 N N . CYS A 1 225 ? 4.705 14.501 14.498 1.00 89.06 225 CYS A N 1
ATOM 1802 C CA . CYS A 1 225 ? 5.437 13.824 13.437 1.00 89.06 225 CYS A CA 1
ATOM 1803 C C . CYS A 1 225 ? 5.033 14.409 12.091 1.00 89.06 225 CYS A C 1
ATOM 1805 O O . CYS A 1 225 ? 3.918 14.198 11.621 1.00 89.06 225 CYS A O 1
ATOM 1807 N N . LYS A 1 226 ? 5.950 15.155 11.468 1.00 86.44 226 LYS A N 1
ATOM 1808 C CA . LYS A 1 226 ? 5.689 15.764 10.163 1.00 86.44 226 LYS A CA 1
ATOM 1809 C C . LYS A 1 226 ? 5.589 14.667 9.098 1.00 86.44 226 LYS A C 1
ATOM 1811 O O . LYS A 1 226 ? 6.565 13.931 8.938 1.00 86.44 226 LYS A O 1
ATOM 1816 N N . PRO A 1 227 ? 4.459 14.550 8.381 1.00 83.31 227 PRO A N 1
ATOM 1817 C CA . PRO A 1 227 ? 4.365 13.631 7.258 1.00 83.31 227 PRO A CA 1
ATOM 1818 C C . PRO A 1 227 ? 5.343 14.051 6.148 1.00 83.31 227 PRO A C 1
ATOM 1820 O O . PRO A 1 227 ? 5.734 15.225 6.092 1.00 83.31 227 PRO A O 1
ATOM 1823 N N . PRO A 1 228 ? 5.742 13.120 5.263 1.00 79.44 228 PRO A N 1
ATOM 1824 C CA . PRO A 1 228 ? 6.531 13.462 4.091 1.00 79.44 228 PRO A CA 1
ATOM 1825 C C . PRO A 1 228 ? 5.830 14.543 3.260 1.00 79.44 228 PRO A C 1
ATOM 1827 O O . PRO A 1 228 ? 4.600 14.585 3.185 1.00 79.44 228 PRO A O 1
ATOM 1830 N N . GLY A 1 229 ? 6.624 15.459 2.698 1.00 65.56 229 GLY A N 1
ATOM 1831 C CA . GLY A 1 229 ? 6.122 16.659 2.030 1.00 65.56 229 GLY A CA 1
ATOM 1832 C C . GLY A 1 229 ? 5.131 16.355 0.891 1.00 65.56 229 GLY A C 1
ATOM 1833 O O . GLY A 1 229 ? 5.243 15.318 0.237 1.00 65.56 229 GLY A O 1
ATOM 1834 N N . PRO A 1 230 ? 4.173 17.260 0.624 1.00 49.91 230 PRO A N 1
ATOM 1835 C CA . PRO A 1 230 ? 3.038 17.030 -0.276 1.00 49.91 230 PRO A CA 1
ATOM 1836 C C . PRO A 1 230 ? 3.386 16.973 -1.772 1.00 49.91 230 PRO A C 1
ATOM 1838 O O . PRO A 1 230 ? 2.483 16.808 -2.586 1.00 49.91 230 PRO A O 1
ATOM 1841 N N . GLU A 1 231 ? 4.652 17.123 -2.170 1.00 51.06 231 GLU A N 1
ATOM 1842 C CA . GLU A 1 231 ? 4.991 17.395 -3.571 1.00 51.06 231 GLU A CA 1
ATOM 1843 C C . GLU A 1 231 ? 4.798 16.235 -4.550 1.00 51.06 231 GLU A C 1
ATOM 1845 O O . GLU A 1 231 ? 4.923 16.482 -5.744 1.00 51.06 231 GLU A O 1
ATOM 1850 N N . VAL A 1 232 ? 4.395 15.025 -4.135 1.00 53.31 232 VAL A N 1
ATOM 1851 C CA . VAL A 1 232 ? 3.921 14.015 -5.100 1.00 53.31 232 VAL A CA 1
ATOM 1852 C C . VAL A 1 232 ? 2.886 13.067 -4.476 1.00 53.31 232 VAL A C 1
ATOM 1854 O O . VAL A 1 232 ? 3.215 11.999 -3.954 1.00 53.31 232 VAL A O 1
ATOM 1857 N N . THR A 1 233 ? 1.603 13.424 -4.559 1.00 57.97 233 THR A N 1
ATOM 1858 C CA . THR A 1 233 ? 0.474 12.541 -4.197 1.00 57.97 233 THR A CA 1
ATOM 1859 C C . THR A 1 233 ? 0.571 11.171 -4.887 1.00 57.97 233 THR A C 1
ATOM 1861 O O . THR A 1 233 ? 0.267 10.145 -4.275 1.00 57.97 233 THR A O 1
ATOM 1864 N N . ASP A 1 234 ? 1.101 11.130 -6.114 1.00 61.25 234 ASP A N 1
ATOM 1865 C CA . ASP A 1 234 ? 1.332 9.885 -6.854 1.00 61.25 234 ASP A CA 1
ATOM 1866 C C . ASP A 1 234 ? 2.393 8.988 -6.203 1.00 61.25 234 ASP A C 1
ATOM 1868 O O . ASP A 1 234 ? 2.236 7.767 -6.215 1.00 61.25 234 ASP A O 1
ATOM 1872 N N . TYR A 1 235 ? 3.441 9.544 -5.579 1.00 68.19 235 TYR A N 1
ATOM 1873 C CA . TYR A 1 235 ? 4.400 8.717 -4.840 1.00 68.19 235 TYR A CA 1
ATOM 1874 C C . TYR A 1 235 ? 3.770 8.148 -3.574 1.00 68.19 235 TYR A C 1
ATOM 1876 O O . TYR A 1 235 ? 4.007 6.981 -3.275 1.00 68.19 235 TYR A O 1
ATOM 1884 N N . LEU A 1 236 ? 2.934 8.902 -2.853 1.00 74.44 236 LEU A N 1
ATOM 1885 C CA . LEU A 1 236 ? 2.280 8.397 -1.638 1.00 74.44 236 LEU A CA 1
ATOM 1886 C C . LEU A 1 236 ? 1.419 7.161 -1.927 1.00 74.44 236 LEU A C 1
ATOM 1888 O O . LEU A 1 236 ? 1.523 6.158 -1.221 1.00 74.44 236 LEU A O 1
ATOM 1892 N N . ASN A 1 237 ? 0.634 7.203 -3.005 1.00 79.19 237 ASN A N 1
ATOM 1893 C CA . ASN A 1 237 ? -0.240 6.099 -3.409 1.00 79.19 237 ASN A CA 1
ATOM 1894 C C . ASN A 1 237 ? 0.518 4.891 -3.984 1.00 79.19 237 ASN A C 1
ATOM 1896 O O . ASN A 1 237 ? -0.034 3.790 -4.031 1.00 79.19 237 ASN A O 1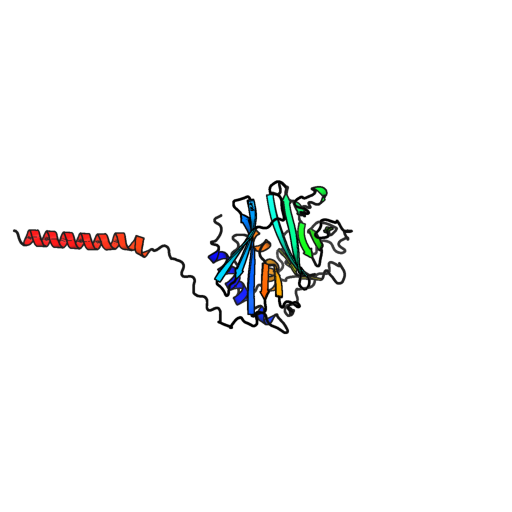
ATOM 1900 N N . ASN A 1 238 ? 1.769 5.087 -4.409 1.00 84.81 238 ASN A N 1
ATOM 1901 C CA . ASN A 1 238 ? 2.644 4.050 -4.958 1.00 84.81 238 ASN A CA 1
ATOM 1902 C C . ASN A 1 238 ? 3.722 3.562 -3.978 1.00 84.81 238 ASN A C 1
ATOM 1904 O O . ASN A 1 238 ? 4.569 2.757 -4.377 1.00 84.81 238 ASN A O 1
ATOM 1908 N N . THR A 1 239 ? 3.710 4.034 -2.726 1.00 89.62 239 THR A N 1
ATOM 1909 C CA . THR A 1 239 ? 4.742 3.719 -1.730 1.00 89.62 239 THR A CA 1
ATOM 1910 C C . THR A 1 239 ? 4.231 2.778 -0.646 1.00 89.62 239 THR A C 1
ATOM 1912 O O . THR A 1 239 ? 3.174 2.994 -0.052 1.00 89.62 239 THR A O 1
ATOM 1915 N N . TYR A 1 240 ? 5.034 1.761 -0.347 1.00 93.50 240 TYR A N 1
ATOM 1916 C CA . TYR A 1 240 ? 4.775 0.737 0.657 1.00 93.50 240 TYR A CA 1
ATOM 1917 C C . TYR A 1 240 ? 5.974 0.597 1.595 1.00 93.50 240 TYR A C 1
ATOM 1919 O O . TYR A 1 240 ? 7.124 0.739 1.181 1.00 93.50 240 TYR A O 1
ATOM 1927 N N . ILE A 1 241 ? 5.702 0.303 2.861 1.00 94.00 241 ILE A N 1
ATOM 1928 C CA . ILE A 1 241 ? 6.686 0.086 3.917 1.00 94.00 241 ILE A CA 1
ATOM 1929 C C . ILE A 1 241 ? 6.666 -1.388 4.300 1.00 94.00 241 ILE A C 1
ATOM 1931 O O . ILE A 1 241 ? 5.654 -1.891 4.788 1.00 94.00 241 ILE A O 1
ATOM 1935 N N . ASN A 1 242 ? 7.781 -2.075 4.078 1.00 93.06 242 ASN A N 1
ATOM 1936 C CA . ASN A 1 242 ? 7.959 -3.479 4.425 1.00 93.06 242 ASN A CA 1
ATOM 1937 C C . ASN A 1 242 ? 8.751 -3.585 5.732 1.00 93.06 242 ASN A C 1
ATOM 1939 O O . ASN A 1 242 ? 9.945 -3.306 5.731 1.00 93.06 242 ASN A O 1
ATOM 1943 N N . TYR A 1 243 ? 8.103 -3.949 6.835 1.00 91.44 243 TYR A N 1
ATOM 1944 C CA . TYR A 1 243 ? 8.749 -4.213 8.120 1.00 91.44 243 TYR A CA 1
ATOM 1945 C C . TYR A 1 243 ? 9.254 -5.648 8.182 1.00 91.44 243 TYR A C 1
ATOM 1947 O O . TYR A 1 243 ? 8.540 -6.579 7.819 1.00 91.44 243 TYR A O 1
ATOM 1955 N N . LEU A 1 244 ? 10.475 -5.817 8.681 1.00 89.88 244 LEU A N 1
ATOM 1956 C CA . LEU A 1 244 ? 11.204 -7.077 8.693 1.00 89.88 244 LEU A CA 1
ATOM 1957 C C . LEU A 1 244 ? 11.818 -7.291 10.081 1.00 89.88 244 LEU A C 1
ATOM 1959 O O . LEU A 1 244 ? 12.318 -6.352 10.708 1.00 89.88 244 LEU A O 1
ATOM 1963 N N . TYR A 1 245 ? 11.823 -8.532 10.554 1.00 87.94 245 TYR A N 1
ATOM 1964 C CA . TYR A 1 245 ? 12.701 -8.931 11.650 1.00 87.94 245 TYR A CA 1
ATOM 1965 C C . TYR A 1 245 ? 13.940 -9.621 11.085 1.00 87.94 245 TYR A C 1
ATOM 1967 O O . TYR A 1 245 ? 13.859 -10.685 10.469 1.00 87.94 245 TYR A O 1
ATOM 1975 N N . ASN A 1 246 ? 15.095 -9.007 11.322 1.00 80.69 246 ASN A N 1
ATOM 1976 C CA . ASN A 1 246 ? 16.392 -9.512 10.917 1.00 80.69 246 ASN A CA 1
ATOM 1977 C C . ASN A 1 246 ? 17.215 -9.849 12.173 1.00 80.69 246 ASN A C 1
ATOM 1979 O O . ASN A 1 246 ? 17.735 -8.939 12.825 1.00 80.69 246 ASN A O 1
ATOM 1983 N N . PRO A 1 247 ? 17.368 -11.136 12.538 1.00 74.38 247 PRO A N 1
ATOM 1984 C CA . PRO A 1 247 ? 18.074 -11.526 13.759 1.00 74.38 247 PRO A CA 1
ATOM 1985 C C . PRO A 1 247 ? 19.569 -11.175 13.725 1.00 74.38 247 PRO A C 1
ATOM 1987 O O . PRO A 1 247 ? 20.205 -11.119 14.774 1.00 74.38 247 PRO A O 1
ATOM 1990 N N . ASN A 1 248 ? 20.124 -10.930 12.533 1.00 73.50 248 ASN A N 1
ATOM 1991 C CA . ASN A 1 248 ? 21.536 -10.614 12.332 1.00 73.50 248 ASN A CA 1
ATOM 1992 C C . ASN A 1 248 ? 21.807 -9.108 12.235 1.00 73.50 248 ASN A C 1
ATOM 1994 O O . ASN A 1 248 ? 22.970 -8.708 12.188 1.00 73.50 248 ASN A O 1
ATOM 1998 N N . ALA A 1 249 ? 20.769 -8.267 12.196 1.00 65.56 249 ALA A N 1
ATOM 1999 C CA . ALA A 1 249 ? 20.955 -6.826 12.235 1.00 65.56 249 ALA A CA 1
ATOM 2000 C C . ALA A 1 249 ? 21.397 -6.429 13.649 1.00 65.56 249 ALA A C 1
ATOM 2002 O O . ALA A 1 249 ? 20.614 -6.492 14.601 1.00 65.56 249 ALA A O 1
ATOM 2003 N N . SER A 1 250 ? 22.664 -6.028 13.805 1.00 53.53 250 SER A N 1
ATOM 2004 C CA . SER A 1 250 ? 23.096 -5.365 15.032 1.00 53.53 250 SER A CA 1
ATOM 2005 C C . SER A 1 250 ? 22.296 -4.079 15.169 1.00 53.53 250 SER A C 1
ATOM 2007 O O . SER A 1 250 ? 22.222 -3.302 14.217 1.00 53.53 250 SER A O 1
ATOM 2009 N N . SER A 1 251 ? 21.708 -3.849 16.342 1.00 45.94 251 SER A N 1
ATOM 2010 C CA . SER A 1 251 ? 21.011 -2.609 16.674 1.00 45.94 251 SER A CA 1
ATOM 2011 C C . SER A 1 251 ? 22.016 -1.461 16.794 1.00 45.94 251 SER A C 1
ATOM 2013 O O . SER A 1 251 ? 22.283 -0.952 17.883 1.00 45.94 251 SER A O 1
ATOM 2015 N N . GLU A 1 252 ? 22.620 -1.059 15.685 1.00 45.12 252 GLU A N 1
ATOM 2016 C CA . GLU A 1 252 ? 23.113 0.296 15.590 1.00 45.12 252 GLU A CA 1
ATOM 2017 C C . GLU A 1 252 ? 21.860 1.160 15.581 1.00 45.12 252 GLU A C 1
ATOM 2019 O O . GLU A 1 252 ? 21.014 1.059 14.690 1.00 45.12 252 GLU A O 1
ATOM 2024 N N . ASN A 1 253 ? 21.697 1.974 16.626 1.00 39.28 253 ASN A N 1
ATOM 2025 C CA . ASN A 1 253 ? 20.816 3.123 16.522 1.00 39.28 253 ASN A CA 1
ATOM 2026 C C . ASN A 1 253 ? 21.155 3.774 15.187 1.00 39.28 253 ASN A C 1
ATOM 2028 O O . ASN A 1 253 ? 22.319 4.112 14.958 1.00 39.28 253 ASN A O 1
ATOM 2032 N N . VAL A 1 254 ? 20.163 3.910 14.307 1.00 42.28 254 VAL A N 1
ATOM 2033 C CA . VAL A 1 254 ? 20.295 4.689 13.080 1.00 42.28 254 VAL A CA 1
ATOM 2034 C C . VAL A 1 254 ? 20.442 6.142 13.524 1.00 42.28 254 VAL A C 1
ATOM 2036 O O . VAL A 1 254 ? 19.513 6.941 13.476 1.00 42.28 254 VAL A O 1
ATOM 2039 N N . THR A 1 255 ? 21.616 6.484 14.050 1.00 35.03 255 THR A N 1
ATOM 2040 C CA . THR A 1 255 ? 22.075 7.849 14.176 1.00 35.03 255 THR A CA 1
ATOM 2041 C C . THR A 1 255 ? 22.113 8.322 12.744 1.00 35.03 255 THR A C 1
ATOM 2043 O O . THR A 1 255 ? 22.919 7.843 11.939 1.00 35.03 255 THR A O 1
ATOM 2046 N N . MET A 1 256 ? 21.167 9.192 12.395 1.00 37.62 256 MET A N 1
ATOM 2047 C CA . MET A 1 256 ? 21.245 9.909 11.142 1.00 37.62 256 MET A CA 1
ATOM 2048 C C . MET A 1 256 ? 22.641 10.519 11.095 1.00 37.62 256 MET A C 1
ATOM 2050 O O . MET A 1 256 ? 22.960 11.431 11.855 1.00 37.62 256 MET A O 1
ATOM 2054 N N . ALA A 1 257 ? 23.477 10.019 10.186 1.00 35.50 257 ALA A N 1
ATOM 2055 C CA . ALA A 1 257 ? 24.373 10.938 9.530 1.00 35.50 257 ALA A CA 1
ATOM 2056 C C . ALA A 1 257 ? 23.407 11.950 8.928 1.00 35.50 257 ALA A C 1
ATOM 2058 O O . ALA A 1 257 ? 22.629 11.589 8.043 1.00 35.50 257 ALA A O 1
ATOM 2059 N N . THR A 1 258 ? 23.366 13.157 9.496 1.00 28.55 258 THR A N 1
ATOM 2060 C CA . THR A 1 258 ? 22.932 14.326 8.746 1.00 28.55 258 THR A CA 1
ATOM 2061 C C . THR A 1 258 ? 23.512 14.122 7.365 1.00 28.55 258 THR A C 1
ATOM 2063 O O . THR A 1 258 ? 24.736 14.062 7.221 1.00 28.55 258 THR A O 1
ATOM 2066 N N . ILE A 1 259 ? 22.640 13.911 6.380 1.00 36.03 259 ILE A N 1
ATOM 2067 C CA . ILE A 1 259 ? 23.006 14.206 5.012 1.00 36.03 259 ILE A CA 1
ATOM 2068 C C . ILE A 1 259 ? 23.362 15.679 5.138 1.00 36.03 259 ILE A C 1
ATOM 2070 O O . ILE A 1 259 ? 22.491 16.530 5.307 1.00 36.03 259 ILE A O 1
ATOM 2074 N N . GLN A 1 260 ? 24.663 15.960 5.253 1.00 27.33 260 GLN A N 1
ATOM 2075 C CA . GLN A 1 260 ? 25.163 17.210 4.749 1.00 27.33 260 GLN A CA 1
ATOM 2076 C C . GLN A 1 260 ? 24.589 17.204 3.347 1.00 27.33 260 GLN A C 1
ATOM 2078 O O . GLN A 1 260 ? 24.993 16.386 2.519 1.00 27.33 260 GLN A O 1
ATOM 2083 N N . ASP A 1 261 ? 23.589 18.059 3.128 1.00 29.84 261 ASP A N 1
ATOM 2084 C CA . ASP A 1 261 ? 23.522 18.764 1.869 1.00 29.84 261 ASP A CA 1
ATOM 2085 C C . ASP A 1 261 ? 24.979 18.929 1.453 1.00 29.84 261 ASP A C 1
ATOM 2087 O O . ASP A 1 261 ? 25.778 19.526 2.195 1.00 29.84 261 ASP A O 1
ATOM 2091 N N . GLU A 1 262 ? 25.358 18.359 0.313 1.00 32.47 262 GLU A N 1
ATOM 2092 C CA . GLU A 1 262 ? 26.361 19.051 -0.464 1.00 32.47 262 GLU A CA 1
ATOM 2093 C C . GLU A 1 262 ? 25.746 20.425 -0.684 1.00 32.47 262 GLU A C 1
ATOM 2095 O O . GLU A 1 262 ? 24.967 20.660 -1.606 1.00 32.47 262 GLU A O 1
ATOM 2100 N N . SER A 1 263 ? 26.022 21.315 0.271 1.00 29.98 263 SER A N 1
ATOM 2101 C CA . SER A 1 263 ? 25.709 22.712 0.172 1.00 29.98 263 SER A CA 1
ATOM 2102 C C . SER A 1 263 ? 26.203 23.090 -1.215 1.00 29.98 263 SER A C 1
ATOM 2104 O O . SER A 1 263 ? 27.345 22.720 -1.540 1.00 29.98 263 SER A O 1
ATOM 2106 N N . PRO A 1 264 ? 25.423 23.822 -2.031 1.00 33.31 264 PRO A N 1
ATOM 2107 C CA . PRO A 1 264 ? 26.029 24.521 -3.148 1.00 33.31 264 PRO A CA 1
ATOM 2108 C C . PRO A 1 264 ? 27.230 25.216 -2.535 1.00 33.31 264 PRO A C 1
ATOM 2110 O O . PRO A 1 264 ? 27.075 25.872 -1.507 1.00 33.31 264 PRO A O 1
ATOM 2113 N N . ASN A 1 265 ? 28.431 24.926 -3.020 1.00 31.84 265 ASN A N 1
ATOM 2114 C CA . ASN A 1 265 ? 29.644 25.323 -2.333 1.00 31.84 265 ASN A CA 1
ATOM 2115 C C . ASN A 1 265 ? 29.719 26.859 -2.404 1.00 31.84 265 ASN A C 1
ATOM 2117 O O . ASN A 1 265 ? 30.315 27.428 -3.315 1.00 31.84 265 ASN A O 1
ATOM 2121 N N . TRP A 1 266 ? 29.056 27.556 -1.474 1.00 37.28 266 TRP A N 1
ATOM 2122 C CA . TRP A 1 266 ? 29.010 29.013 -1.382 1.00 37.28 266 TRP A CA 1
ATOM 2123 C C . TRP A 1 266 ? 30.403 29.551 -1.031 1.00 37.28 266 TRP A C 1
ATOM 2125 O O . TRP A 1 266 ? 30.683 30.724 -1.259 1.00 37.28 266 TRP A O 1
ATOM 2135 N N . ALA A 1 267 ? 31.324 28.682 -0.591 1.00 35.06 267 ALA A N 1
ATOM 2136 C CA . ALA A 1 267 ? 32.748 28.981 -0.496 1.00 35.06 267 ALA A CA 1
ATOM 2137 C C . ALA A 1 267 ? 33.418 29.185 -1.871 1.00 35.06 267 ALA A C 1
ATOM 2139 O O . ALA A 1 267 ? 34.393 29.930 -1.957 1.00 35.06 267 ALA A O 1
ATOM 2140 N N . LEU A 1 268 ? 32.882 28.614 -2.959 1.00 39.25 268 LEU A N 1
ATOM 2141 C CA . LEU A 1 268 ? 33.416 28.812 -4.312 1.00 39.25 268 LEU A CA 1
ATOM 2142 C C . LEU A 1 268 ? 32.888 30.089 -4.991 1.00 39.25 268 LEU A C 1
ATOM 2144 O O . LEU A 1 268 ? 33.551 30.626 -5.873 1.00 39.25 268 LEU A O 1
ATOM 2148 N N . ILE A 1 269 ? 31.732 30.611 -4.561 1.00 42.47 269 ILE A N 1
ATOM 2149 C CA . ILE A 1 269 ? 31.131 31.839 -5.124 1.00 42.47 269 ILE A CA 1
ATOM 2150 C C . ILE A 1 269 ? 31.388 33.062 -4.217 1.00 42.47 269 ILE A C 1
ATOM 2152 O O . ILE A 1 269 ? 31.549 34.175 -4.713 1.00 42.47 269 ILE A O 1
ATOM 2156 N N . GLY A 1 270 ? 31.547 32.874 -2.902 1.00 36.88 270 GLY A N 1
ATOM 2157 C CA . GLY A 1 270 ? 31.919 33.935 -1.954 1.00 36.88 270 GLY A CA 1
ATOM 2158 C C . GLY A 1 270 ? 33.427 34.210 -1.852 1.00 36.88 270 GLY A C 1
ATOM 2159 O O . GLY A 1 270 ? 33.826 35.319 -1.495 1.00 36.88 270 GLY A O 1
ATOM 2160 N N . GLY A 1 271 ? 34.280 33.240 -2.206 1.00 35.53 271 GLY A N 1
ATOM 2161 C CA . GLY A 1 271 ? 35.741 33.393 -2.178 1.00 35.53 271 GLY A CA 1
ATOM 2162 C C . GLY A 1 271 ? 36.317 34.221 -3.335 1.00 35.53 271 GLY A C 1
ATOM 2163 O O . GLY A 1 271 ? 37.375 34.832 -3.189 1.00 35.53 271 GLY A O 1
ATOM 2164 N N . GLY A 1 272 ? 35.607 34.296 -4.468 1.00 40.84 272 GLY A N 1
ATOM 2165 C CA . GLY A 1 272 ? 36.075 35.000 -5.668 1.00 40.84 272 GLY A CA 1
ATOM 2166 C C . GLY A 1 272 ? 36.051 36.526 -5.543 1.00 40.84 272 GLY A C 1
ATOM 2167 O O . GLY A 1 272 ? 36.968 37.196 -6.011 1.00 40.84 272 GLY A O 1
ATOM 2168 N N . ILE A 1 273 ? 35.046 37.087 -4.864 1.00 49.16 273 ILE A N 1
ATOM 2169 C CA . ILE A 1 273 ? 34.883 38.547 -4.757 1.00 49.16 273 ILE A CA 1
ATOM 2170 C C . ILE A 1 273 ? 35.717 39.109 -3.594 1.00 49.16 273 ILE A C 1
ATOM 2172 O O . ILE A 1 273 ? 36.366 40.142 -3.749 1.00 49.16 273 ILE A O 1
ATOM 2176 N N . GLY A 1 274 ? 35.782 38.402 -2.458 1.00 48.31 274 GLY A N 1
ATOM 2177 C CA . GLY A 1 274 ? 36.608 38.805 -1.312 1.00 48.31 274 GLY A CA 1
ATOM 2178 C C . GLY A 1 274 ? 38.114 38.658 -1.566 1.00 48.31 274 GLY A C 1
ATOM 2179 O O . GLY A 1 274 ? 38.885 39.563 -1.246 1.00 48.31 274 GLY A O 1
ATOM 2180 N N . GLY A 1 275 ? 38.538 37.558 -2.202 1.00 49.06 275 GLY A N 1
ATOM 2181 C CA . GLY A 1 275 ? 39.945 37.313 -2.533 1.00 49.06 275 GLY A CA 1
ATOM 2182 C C . GLY A 1 275 ? 40.497 38.283 -3.581 1.00 49.06 275 GLY A C 1
ATOM 2183 O O . GLY A 1 275 ? 41.613 38.782 -3.428 1.00 49.06 275 GLY A O 1
ATOM 2184 N N . ALA A 1 276 ? 39.700 38.626 -4.600 1.00 58.56 276 ALA A N 1
ATOM 2185 C CA . ALA A 1 276 ? 40.089 39.602 -5.618 1.00 58.56 276 ALA A CA 1
ATOM 2186 C C . ALA A 1 276 ? 40.260 41.018 -5.039 1.00 58.56 276 ALA A C 1
ATOM 2188 O O . ALA A 1 276 ? 41.195 41.721 -5.416 1.00 58.56 276 ALA A O 1
ATOM 2189 N N . LEU A 1 277 ? 39.415 41.422 -4.082 1.00 60.81 277 LEU A N 1
ATOM 2190 C CA . LEU A 1 277 ? 39.501 42.731 -3.422 1.00 60.81 277 LEU A CA 1
ATOM 2191 C C . LEU A 1 277 ? 40.751 42.868 -2.542 1.00 60.81 277 LEU A C 1
ATOM 2193 O O . LEU A 1 277 ? 41.419 43.901 -2.582 1.00 60.81 277 LEU A O 1
ATOM 2197 N N . VAL A 1 278 ? 41.115 41.820 -1.797 1.00 69.06 278 VAL A N 1
ATOM 2198 C CA . VAL A 1 278 ? 42.342 41.812 -0.979 1.00 69.06 278 VAL A CA 1
ATOM 2199 C C . VAL A 1 278 ? 43.593 41.809 -1.862 1.00 69.06 278 VAL A C 1
ATOM 2201 O O . VAL A 1 278 ? 44.537 42.552 -1.587 1.00 69.06 278 VAL A O 1
ATOM 2204 N N . LEU A 1 279 ? 43.593 41.041 -2.958 1.00 68.94 279 LEU A N 1
ATOM 2205 C CA . LEU A 1 279 ? 44.707 41.026 -3.909 1.00 68.94 279 LEU A CA 1
ATOM 2206 C C . LEU A 1 279 ? 44.882 42.390 -4.600 1.00 68.94 279 LEU A C 1
ATOM 2208 O O . LEU A 1 279 ? 46.006 42.866 -4.752 1.00 68.94 279 LEU A O 1
ATOM 2212 N N . LEU A 1 280 ? 43.780 43.054 -4.968 1.00 71.00 280 LEU A N 1
ATOM 2213 C CA . LEU A 1 280 ? 43.809 4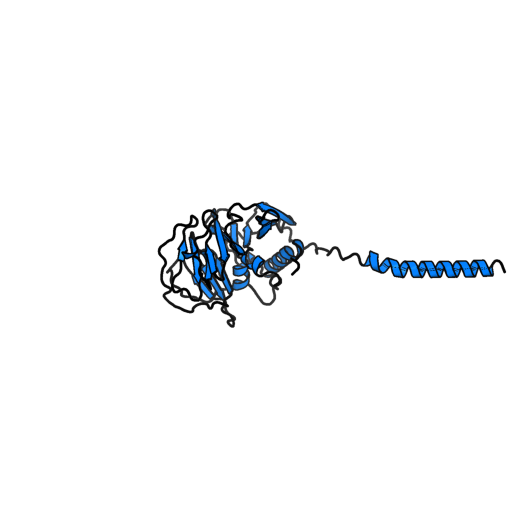4.378 -5.591 1.00 71.00 280 LEU A CA 1
ATOM 2214 C C . LEU A 1 280 ? 44.331 45.452 -4.620 1.00 71.00 280 LEU A C 1
ATOM 2216 O O . LEU A 1 280 ? 45.153 46.280 -5.008 1.00 71.00 280 LEU A O 1
ATOM 2220 N N . LEU A 1 281 ? 43.931 45.405 -3.344 1.00 72.88 281 LEU A N 1
ATOM 2221 C CA . LEU A 1 281 ? 44.447 46.309 -2.309 1.00 72.88 281 LEU A CA 1
ATOM 2222 C C . LEU A 1 281 ? 45.941 46.087 -2.030 1.00 72.88 281 LEU A C 1
ATOM 2224 O O . LEU A 1 281 ? 46.681 47.060 -1.865 1.00 72.88 281 LEU A O 1
ATOM 2228 N N . LEU A 1 282 ? 46.410 44.836 -2.039 1.00 74.75 282 LEU A N 1
ATOM 2229 C CA . LEU A 1 282 ? 47.836 44.521 -1.910 1.00 74.75 282 LEU A CA 1
ATOM 2230 C C . LEU A 1 282 ? 48.645 45.019 -3.114 1.00 74.75 282 LEU A C 1
ATOM 2232 O O . LEU A 1 282 ? 49.722 45.581 -2.925 1.00 74.75 282 LEU A O 1
ATOM 2236 N N . LEU A 1 283 ? 48.121 44.886 -4.336 1.00 76.75 283 LEU A N 1
ATOM 2237 C CA . LEU A 1 283 ? 48.768 45.406 -5.546 1.00 76.75 283 LEU A CA 1
ATOM 2238 C C . LEU A 1 283 ? 48.827 46.941 -5.559 1.00 76.75 283 LEU A C 1
ATOM 2240 O O . LEU A 1 283 ? 49.859 47.504 -5.922 1.00 76.75 283 LEU A O 1
ATOM 2244 N N . ILE A 1 284 ? 47.772 47.624 -5.102 1.00 78.56 284 ILE A N 1
ATOM 2245 C CA . ILE A 1 284 ? 47.774 49.087 -4.935 1.00 78.56 284 ILE A CA 1
ATOM 2246 C C . ILE A 1 284 ? 48.804 49.504 -3.876 1.00 78.56 284 ILE A C 1
ATOM 2248 O O . ILE A 1 284 ? 49.588 50.426 -4.110 1.00 78.56 284 ILE A O 1
ATOM 2252 N N . GLY A 1 285 ? 48.860 48.808 -2.736 1.00 73.81 285 GLY A N 1
ATOM 2253 C CA . GLY A 1 285 ? 49.861 49.054 -1.696 1.00 73.81 285 GLY A CA 1
ATOM 2254 C C . GLY A 1 285 ? 51.295 48.868 -2.203 1.00 73.81 285 GLY A C 1
ATOM 2255 O O . GLY A 1 285 ? 52.155 49.716 -1.958 1.00 73.81 285 GLY A O 1
ATOM 2256 N N . LEU A 1 286 ? 51.541 47.806 -2.977 1.00 76.75 286 LEU A N 1
ATOM 2257 C CA . LEU A 1 286 ? 52.841 47.528 -3.585 1.00 76.75 286 LEU A CA 1
ATOM 2258 C C . LEU A 1 286 ? 53.228 48.602 -4.615 1.00 76.75 286 LEU A C 1
ATOM 2260 O O . LEU A 1 286 ? 54.366 49.069 -4.616 1.00 76.75 286 LEU A O 1
ATOM 2264 N N . ALA A 1 287 ? 52.284 49.044 -5.450 1.00 75.62 287 ALA A N 1
ATOM 2265 C CA . ALA A 1 287 ? 52.512 50.101 -6.431 1.00 75.62 287 ALA A CA 1
ATOM 2266 C C . ALA A 1 287 ? 52.837 51.447 -5.762 1.00 75.62 287 ALA A C 1
ATOM 2268 O O . ALA A 1 287 ? 53.791 52.115 -6.158 1.00 75.62 287 ALA A O 1
ATOM 2269 N N . ILE A 1 288 ? 52.114 51.827 -4.702 1.00 75.75 288 ILE A N 1
ATOM 2270 C CA . ILE A 1 288 ? 52.400 53.048 -3.929 1.00 75.75 288 ILE A CA 1
ATOM 2271 C C . ILE A 1 288 ? 53.776 52.960 -3.259 1.00 75.75 288 ILE A C 1
ATOM 2273 O O . ILE A 1 288 ? 54.522 53.941 -3.256 1.00 75.75 288 ILE A O 1
ATOM 2277 N N . PHE A 1 289 ? 54.134 51.797 -2.711 1.00 76.06 289 PHE A N 1
ATOM 2278 C CA . PHE A 1 289 ? 55.445 51.578 -2.104 1.00 76.06 289 PHE A CA 1
ATOM 2279 C C . PHE A 1 289 ? 56.579 51.699 -3.130 1.00 76.06 289 PHE A C 1
ATOM 2281 O O . PHE A 1 289 ? 57.568 52.383 -2.870 1.00 76.06 289 PHE A O 1
ATOM 2288 N N . LEU A 1 290 ? 56.424 51.103 -4.315 1.00 70.88 290 LEU A N 1
ATOM 2289 C CA . LEU A 1 290 ? 57.410 51.198 -5.393 1.00 70.88 290 LEU A CA 1
ATOM 2290 C C . LEU A 1 290 ? 57.529 52.630 -5.934 1.00 70.88 290 LEU A C 1
ATOM 2292 O O . LEU A 1 290 ? 58.643 53.117 -6.100 1.00 70.88 290 LEU A O 1
ATOM 2296 N N . ILE A 1 291 ? 56.416 53.350 -6.111 1.00 70.62 291 ILE A N 1
ATOM 2297 C CA . ILE A 1 291 ? 56.439 54.761 -6.532 1.00 70.62 291 ILE A CA 1
ATOM 2298 C C . ILE A 1 291 ? 57.122 55.643 -5.478 1.00 70.62 291 ILE A C 1
ATOM 2300 O O . ILE A 1 291 ? 57.877 56.535 -5.844 1.00 70.62 291 ILE A O 1
ATOM 2304 N N . ARG A 1 292 ? 56.905 55.401 -4.178 1.00 63.25 292 ARG A N 1
ATOM 2305 C CA . ARG A 1 292 ? 57.580 56.150 -3.100 1.00 63.25 292 ARG A CA 1
ATOM 2306 C C . ARG A 1 292 ? 59.062 55.818 -2.949 1.00 63.25 292 ARG A C 1
ATOM 2308 O O . ARG A 1 292 ? 59.800 56.651 -2.444 1.00 63.25 292 ARG A O 1
ATOM 2315 N N . ARG A 1 293 ? 59.492 54.617 -3.337 1.00 59.22 293 ARG A N 1
ATOM 2316 C CA . ARG A 1 293 ? 60.893 54.187 -3.226 1.00 59.22 293 ARG A CA 1
ATOM 2317 C C . ARG A 1 293 ? 61.759 54.651 -4.403 1.00 59.22 293 ARG A C 1
ATOM 2319 O O . ARG A 1 293 ? 62.974 54.704 -4.259 1.00 59.22 293 ARG A O 1
ATOM 2326 N N . TYR A 1 294 ? 61.141 54.973 -5.539 1.00 54.19 294 TYR A N 1
ATOM 2327 C CA . TYR A 1 294 ? 61.815 55.418 -6.766 1.00 54.19 294 TYR A CA 1
ATOM 2328 C C . TYR A 1 294 ? 61.494 56.878 -7.148 1.00 54.19 294 TYR A C 1
ATOM 2330 O O . TYR A 1 294 ? 61.689 57.263 -8.301 1.00 54.19 294 TYR A O 1
ATOM 2338 N N . LYS A 1 295 ? 61.023 57.688 -6.190 1.00 47.22 295 LYS A N 1
ATOM 2339 C CA . LYS A 1 295 ? 60.926 59.150 -6.297 1.00 47.22 295 LYS A CA 1
ATOM 2340 C C . LYS A 1 295 ? 61.912 59.825 -5.358 1.00 47.22 295 LYS A C 1
ATOM 2342 O O . LYS A 1 295 ? 62.070 59.307 -4.232 1.00 47.22 295 LYS A O 1
#

Foldseek 3Di:
DDDPPPCLQVVQQVLLCVVLPCQQQADDQRFPWKKKWFWDQDPVRFIKIWIAGLLVRDIDIDTDDQADSPQPFPAKAWAWADDQHDIDIWMWGHDPQWIFTAAPRYTDPVRTHHQWDWYDAAQWIWIDHLPDQWIWTAGRNGRTDDIDGAPDHRPEHSQKQWDDYHQKIWIDHPPGPFIWIDRCPPPVYPDIDTADLNHYDYAHPQQKGKAQQSCCCRRRDDPVRDHRDPPDPPRSSRMMMMGGHDPPDDPPPPPDPPPPPPPPPVCVVVVVVVVVVVVVVVVVVVVVVVVVVVD

Organism: Bursaphelenchus xylophilus (NCBI:txid6326)

Radius of gyration: 26.23 Å; chains: 1; bounding box: 88×76×46 Å

=== Feature glossary ===
Legend for the data blocks above and below:

— What the protein is —

Sequence gives the chain of amino acids in standard one-letter code (A=alanine, C=cysteine, …, Y=tyrosine), read N→C. It is the only feature that is directly encoded by the gene; all structural features are derived from the folded form of this sequence.

The annotation block draws on four external resources. InterPro: which protein families and domains the sequence belongs to. GO: standardized terms for what the protein does, what process it participates in, and where in the cell it acts. CATH: which structural fold it has in the CATH hierarchy. Organism: the species of origin.

— Where its atoms are —

Atomic coordinates in PDBx/mmCIF format — the same representation the Protein Data Bank distributes. Each line of the _atom_site loop places one backbone atom in Cartesian space (units: ångströms, origin: arbitrary).

Six rendered views show the 3D structure from the faces of a cube — i.e. along ±x, ±y, ±z. Rendering representation is drawn randomly per protein from cartoon (secondary-structure ribbons), sticks (backbone bonds), or molecular surface; coloring is either N→C rainbow (blue at the N-terminus through red at the C-terminus) or one color per chain.

— Local backbone conformation —

DSSP 8-state secondary structure assigns each residue one of H (α-helix), G (3₁₀-helix), I (π-helix), E (extended β-strand), B (isolated β-bridge), T (hydrogen-bonded turn), S (bend), or '-' (coil). The assignment is computed from backbone hydrogen-bond geometry via the Kabsch–Sander algorithm.

P-SEA three-state annotation labels each residue as helix, strand, or coil based purely on the geometry of the Cα trace. It serves as a fallback when the full backbone (and thus DSSP) is unavailable.

φ (phi) and ψ (psi) are the two rotatable backbone dihedrals per residue: φ is the C(i-1)–N–Cα–C torsion, ψ is the N–Cα–C–N(i+1) torsion, both in degrees on (−180°, 180°]. α-helical residues cluster near (−60°, −45°); β-strand residues near (−120°, +130°). A Ramachandran plot is simply a scatter of (φ, ψ) for every residue.

— Global shape and packing —

Radius of gyration (Rg) is the root-mean-square distance of Cα atoms from their centroid — a single number for overall size and compactness. A globular domain of N residues has Rg ≈ 2.2·N^0.38 Å; an extended or disordered chain has a much larger Rg. The Cα contact count is the number of residue pairs whose Cα atoms are within 8 Å and are more than four positions apart in sequence — a standard proxy for tertiary packing density. The bounding box is the smallest axis-aligned box enclosing all Cα atoms.

Accessible surface area quantifies burial. A residue with SASA near zero is packed into the hydrophobic core; one with SASA >100 Å² sits on the surface. Computed here via the Shrake–Rupley numerical algorithm with a 1.4 Å probe.

The contact map is a binary N×N matrix image: pixel (i, j) is dark where Cα_i and Cα_j are within 8 Å and |i−j|>4. Because the |i−j|>4 filter removes local helical contacts, off-diagonal stripes parallel to the main diagonal indicate parallel β-sheets; stripes perpendicular to it indicate antiparallel β-sheets. The Ramachandran plot scatters every residue's (φ, ψ) pair against the sterically allowed regions. The PAE heatmap renders the predicted-aligned-error matrix.

— Structural neighborhood —

A 3Di character summarizes, for each residue, the relative orientation of the Cα frame of its nearest spatial neighbor. Because it encodes fold topology rather than chemistry, 3Di alignments detect remote structural similarity that sequence alignment misses.

Structural nearest neighbors (via Foldseek easy-search vs the PDB). Reported per hit: target PDB id, E-value, and alignment TM-score. A TM-score above ~0.5 is the conventional threshold for 'same fold'.

— Confidence and disorder —

For AlphaFold models, the B-factor field carries pLDDT — the model's own estimate of local accuracy on a 0–100 scale. Regions with pLDDT<50 should be treated as essentially unmodeled; they often correspond to intrinsically disordered segments.

B-factor (Debye–Waller factor) reflects atomic displacement in the crystal lattice. It is an experimental observable (units Å²), not a prediction; low values mean the atom is pinned down, high values mean it moves or is heterogeneous across the crystal.

Predicted Aligned Error (PAE) is an AlphaFold confidence matrix: entry (i, j) is the expected error in the position of residue j, in ångströms, when the prediction is superimposed on the true structure at residue i. Low PAE within a block of residues means that block is internally rigid and well-predicted; high PAE between two blocks means their relative placement is uncertain even if each block individually is confident.